Protein 1WV3 (pdb70)

InterPro domains:
  IPR002543 FtsK domain [PF01580] (637-820)
  IPR002543 FtsK domain [PF01580] (990-1182)
  IPR002543 FtsK domain [PS50901] (652-846)
  IPR002543 FtsK domain [PS50901] (997-1183)
  IPR008984 SMAD/FHA domain superfamily [SSF49879] (1-78)
  IPR008984 SMAD/FHA domain superfamily [SSF49879] (79-186)
  IPR022206 Firmicutes EssC, N-terminal [PF12538] (3-108)
  IPR023839 Firmicutes EssC, C-terminal [TIGR03928] (196-1476)
  IPR027417 P-loop containing nucleoside triphosphate hydrolase [G3DSA:3.40.50.300] (611-955)
  IPR027417 P-loop containing nucleoside triphosphate hydrolase [G3DSA:3.40.50.300] (956-1252)
  IPR027417 P-loop containing nucleoside triphosphate hydrolase [SSF52540] (631-880)
  IPR027417 P-loop containing nucleoside triphosphate hydrolase [SSF52540] (952-1189)
  IPR050206 FtsK/SpoIIIE/SftA cell division and DNA translocation [PTHR22683] (65-969)

Nearest PDB structures (foldseek):
  1wv3-assembly1_A  TM=1.006E+00  e=4.787E-34  Staphylococcus aureus subsp. aureus Mu50
  4ejq-assembly2_D  TM=3.604E-01  e=2.967E-02  Homo sapiens
  2brf-assembly1_A  TM=4.379E-01  e=2.321E-01  Homo sapiens
  2jql-assembly1_A  TM=2.821E-01  e=7.668E-02  unclassified

Foldseek 3Di:
DDKWKDDPNFIDDDDDFPDKFKEECDPPGPHHDNQFQDIWIWDADPVGAIDTVPHGQPAKDWDDGRPGIMIIGDFDCVQKWWFFDDPPDFKWEDPDPPGLHFVQGHMKMWGDLVCCVPVQWIKIADDPVWWKAKQRHTDDDRIGIHGQQIWMDTSQKIWGHHSGGIMIGHPTDDDHPTDID

Sequence (181 aa):
HKLIIKYNKQLKLNLRDGKTYTISEDERADITLKSLGEVIHLEQNNQGTWQANHTSINKVLVRKGDLDDITLQLYTEADYASFAYPSIQDTTIGPNAYDDVIQSLNAIIIKDFQSIQESQYVRIVHDKNTDVYINYELQEQLTNKAYIGDHIYVEGIWLEVQADGLNVLSQNTVASSLIRL

Solvent-accessible surface area: 9827 Å² total

Secondary structure (DSSP, 8-state):
-EEEEEETTEE--B--TT--EEEES-TTSSEE-TT----EEEEE-TTS-EEETTEE-SSEEEEE-SSSEEEEEEE-GGGEEEEEPPSS----BSSSTT----TT---BEEE-GGGHHHH-EEEEE--TT--EEETTEE--SSEEEEETT-EEEETTEEEEE-SSEEEEE-SS----SS-B-

Structure (mmCIF, N/CA/C/O backbone):
data_1WV3
#
_entry.id   1WV3
#
_cell.length_a   45.368
_cell.length_b   66.010
_cell.length_c   88.287
_cell.angle_alpha   90.00
_cell.angle_beta   90.00
_cell.angle_gamma   90.00
#
_symmetry.space_group_name_H-M   'P 21 21 21'
#
loop_
_entity.id
_entity.type
_entity.pdbx_description
1 polymer 'similar to DNA segregation ATPase and related proteins'
2 non-polymer 'CHLORIDE ION'
3 water water
#
loop_
_atom_site.group_PDB
_atom_site.id
_atom_site.type_symbol
_atom_site.label_atom_id
_atom_site.label_alt_id
_atom_site.label_comp_id
_atom_site.label_asym_id
_atom_site.label_entity_id
_atom_site.label_seq_id
_atom_site.pdbx_PDB_ins_code
_atom_site.Cartn_x
_atom_site.Cartn_y
_atom_site.Cartn_z
_atom_site.occupancy
_atom_site.B_iso_or_equiv
_atom_site.auth_seq_id
_atom_site.auth_comp_id
_atom_site.auth_asym_id
_atom_site.auth_atom_id
_atom_site.pdbx_PDB_model_num
ATOM 9 N N . HIS A 1 2 ? 15.816 63.023 42.307 1.00 17.87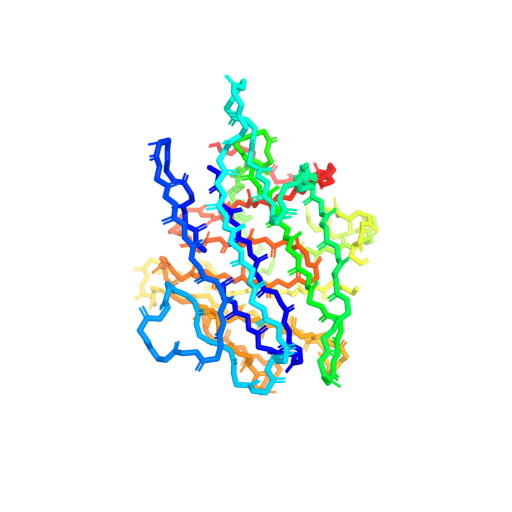 2 HIS A N 1
ATOM 10 C CA . HIS A 1 2 ? 14.607 62.316 42.715 1.00 15.43 2 HIS A CA 1
ATOM 11 C C . HIS A 1 2 ? 15.057 61.064 43.454 1.00 14.91 2 HIS A C 1
ATOM 12 O O . HIS A 1 2 ? 15.346 60.041 42.841 1.00 16.76 2 HIS A O 1
ATOM 19 N N . LYS A 1 3 ? 15.130 61.155 44.775 1.00 13.93 3 LYS A N 1
ATOM 20 C CA . LYS A 1 3 ? 15.570 60.017 45.571 1.00 13.17 3 LYS A CA 1
ATOM 21 C C . LYS A 1 3 ? 14.350 59.336 46.171 1.00 12.80 3 LYS A C 1
ATOM 22 O O . LYS A 1 3 ? 13.574 59.955 46.892 1.00 13.76 3 LYS A O 1
ATOM 28 N N . LEU A 1 4 ? 14.176 58.059 45.855 1.00 11.36 4 LEU A N 1
ATOM 29 C CA . LEU A 1 4 ? 13.037 57.306 46.371 1.00 11.01 4 LEU A CA 1
ATOM 30 C C . LEU A 1 4 ? 13.472 56.398 47.512 1.00 12.16 4 LEU A C 1
ATOM 31 O O . LEU A 1 4 ? 14.433 55.647 47.368 1.00 12.93 4 LEU A O 1
ATOM 36 N N . ILE A 1 5 ? 12.787 56.497 48.649 1.00 11.35 5 ILE A N 1
ATOM 37 C CA . ILE A 1 5 ? 13.073 55.628 49.794 1.00 11.74 5 ILE A CA 1
ATOM 38 C C . ILE A 1 5 ? 11.887 54.667 49.822 1.00 12.53 5 ILE A C 1
ATOM 39 O O . ILE A 1 5 ? 10.729 55.098 49.740 1.00 13.35 5 ILE A O 1
ATOM 44 N N . ILE A 1 6 ? 12.182 53.374 49.915 1.00 11.18 6 ILE A N 1
ATOM 45 C CA . ILE A 1 6 ? 11.170 52.322 49.911 1.00 12.57 6 ILE A CA 1
ATOM 46 C C . ILE A 1 6 ? 11.181 51.624 51.262 1.00 13.10 6 ILE A C 1
ATOM 47 O O . ILE A 1 6 ? 12.232 51.177 51.716 1.00 14.15 6 ILE A O 1
ATOM 52 N N . LYS A 1 7 ? 10.021 51.534 51.903 1.00 12.38 7 LYS A N 1
ATOM 53 C CA . LYS A 1 7 ? 9.955 50.897 53.211 1.00 14.32 7 LYS A CA 1
ATOM 54 C C . LYS A 1 7 ? 8.955 49.757 53.205 1.00 13.98 7 LYS A C 1
ATOM 55 O O . LYS A 1 7 ? 7.837 49.906 52.720 1.00 15.92 7 LYS A O 1
ATOM 61 N N . TYR A 1 8 ? 9.363 48.613 53.744 1.00 13.58 8 TYR A N 1
ATOM 62 C CA . TYR A 1 8 ? 8.460 47.464 53.797 1.00 14.26 8 TYR A CA 1
ATOM 63 C C . TYR A 1 8 ? 8.885 46.478 54.870 1.00 14.72 8 TYR A C 1
ATOM 64 O O . TYR A 1 8 ? 9.989 45.965 54.820 1.00 14.68 8 TYR A O 1
ATOM 73 N N . ASN A 1 9 ? 7.995 46.216 55.826 1.00 16.81 9 ASN A N 1
ATOM 74 C CA . ASN A 1 9 ? 8.272 45.260 56.897 1.00 17.50 9 ASN A CA 1
ATOM 75 C C . ASN A 1 9 ? 9.631 45.541 57.548 1.00 18.57 9 ASN A C 1
ATOM 76 O O . ASN A 1 9 ? 10.445 44.633 57.757 1.00 17.58 9 ASN A O 1
ATOM 81 N N . LYS A 1 10 ? 9.860 46.813 57.854 1.00 17.24 10 LYS A N 1
ATOM 82 C CA . LYS A 1 10 ? 11.096 47.287 58.475 1.00 19.97 10 LYS A CA 1
ATOM 83 C C . LYS A 1 10 ? 12.346 47.167 57.607 1.00 18.82 10 LYS A C 1
ATOM 84 O O . LYS A 1 10 ? 13.460 47.391 58.078 1.00 21.76 10 LYS A O 1
ATOM 90 N N . GLN A 1 11 ? 12.161 46.803 56.341 1.00 18.23 11 GLN A N 1
ATOM 91 C CA . GLN A 1 11 ? 13.273 46.740 55.396 1.00 17.24 11 GLN A CA 1
ATOM 92 C C . GLN A 1 11 ? 13.270 48.135 54.757 1.00 15.76 11 GLN A C 1
ATOM 93 O O . GLN A 1 11 ? 12.202 48.738 54.581 1.00 15.10 11 GLN A O 1
ATOM 99 N N . LEU A 1 12 ? 14.447 48.659 54.427 1.00 13.36 12 LEU A N 1
ATOM 100 C CA . LEU A 1 12 ? 14.525 49.992 53.817 1.00 14.35 12 LEU A CA 1
ATOM 101 C C . LEU A 1 12 ? 15.431 49.901 52.597 1.00 13.48 12 LEU A C 1
ATOM 102 O O . LEU A 1 12 ? 16.506 49.300 52.655 1.00 14.41 12 LEU A O 1
ATOM 107 N N . LYS A 1 13 ? 14.991 50.503 51.494 1.00 13.31 13 LYS A N 1
ATOM 108 C CA . LYS A 1 13 ? 15.742 50.473 50.246 1.00 13.60 13 LYS A CA 1
ATOM 109 C C . LYS A 1 13 ? 15.743 51.856 49.629 1.00 13.24 13 LYS A C 1
ATOM 110 O O . LYS A 1 13 ? 14.935 52.703 49.998 1.00 12.32 13 LYS A O 1
ATOM 124 N N . LEU A 1 15 ? 16.499 54.196 45.798 1.00 13.12 15 LEU A N 1
ATOM 125 C CA . LEU A 1 15 ? 16.791 54.324 44.383 1.00 14.01 15 LEU A CA 1
ATOM 126 C C . LEU A 1 15 ? 16.919 55.794 44.017 1.00 13.81 15 LEU A C 1
ATOM 127 O O . LEU A 1 15 ? 16.119 56.611 44.454 1.00 14.77 15 LEU A O 1
ATOM 132 N N . ASN A 1 16 ? 17.933 56.141 43.233 1.00 13.09 16 ASN A N 1
ATOM 133 C CA . ASN A 1 16 ? 18.035 57.504 42.739 1.00 13.91 16 ASN A CA 1
ATOM 134 C C . ASN A 1 16 ? 17.396 57.399 41.361 1.00 15.38 16 ASN A C 1
ATOM 135 O O . ASN A 1 16 ? 17.990 56.851 40.443 1.00 17.71 16 ASN A O 1
ATOM 140 N N . LEU A 1 17 ? 16.167 57.894 41.221 1.00 13.65 17 LEU A N 1
ATOM 141 C CA . LEU A 1 17 ? 15.471 57.790 39.943 1.00 13.15 17 LEU A CA 1
ATOM 142 C C . LEU A 1 17 ? 16.056 58.740 38.909 1.00 14.19 17 LEU A C 1
ATOM 143 O O . LEU A 1 17 ? 16.162 59.942 39.144 1.00 16.44 17 LEU A O 1
ATOM 148 N N . ARG A 1 18 ? 16.423 58.195 37.756 1.00 13.75 18 ARG A N 1
ATOM 149 C CA . ARG A 1 18 ? 17.010 59.009 36.706 1.00 14.13 18 ARG A CA 1
ATOM 150 C C . ARG A 1 18 ? 16.103 59.151 35.484 1.00 14.40 18 ARG A C 1
ATOM 151 O O . ARG A 1 18 ? 15.445 58.206 35.049 1.00 13.88 18 ARG A O 1
ATOM 159 N N . ASP A 1 19 ? 16.080 60.366 34.954 1.00 16.12 19 ASP A N 1
ATOM 160 C CA . ASP A 1 19 ? 15.268 60.731 33.803 1.00 18.87 19 ASP A CA 1
ATOM 161 C C . ASP A 1 19 ? 15.308 59.684 32.691 1.00 18.52 19 ASP A C 1
ATOM 162 O O . ASP A 1 19 ? 16.384 59.283 32.233 1.00 18.91 19 ASP A O 1
ATOM 167 N N . GLY A 1 20 ? 14.129 59.232 32.273 1.00 17.15 20 GLY A N 1
ATOM 168 C CA . GLY A 1 20 ? 14.035 58.267 31.193 1.00 18.23 20 GLY A CA 1
ATOM 169 C C . GLY A 1 20 ? 14.259 56.800 31.499 1.00 18.26 20 GLY A C 1
ATOM 170 O O . GLY A 1 20 ? 14.163 55.959 30.599 1.00 19.96 20 GLY A O 1
ATOM 171 N N . LYS A 1 21 ? 14.561 56.470 32.752 1.00 16.40 21 LYS A N 1
ATOM 172 C CA . LYS A 1 21 ? 14.785 55.075 33.111 1.00 16.52 21 LYS A CA 1
ATOM 173 C C . LYS A 1 21 ? 13.567 54.413 33.751 1.00 14.46 21 LYS A C 1
ATOM 174 O O . LYS A 1 21 ? 12.634 55.083 34.187 1.00 16.07 21 LYS A O 1
ATOM 180 N N . THR A 1 22 ? 13.565 53.086 33.778 1.00 14.70 22 THR A N 1
ATOM 181 C CA . THR A 1 22 ? 12.473 52.365 34.410 1.00 15.32 22 THR A CA 1
ATOM 182 C C . THR A 1 22 ? 13.079 51.398 35.418 1.00 14.64 22 THR A C 1
ATOM 183 O O . THR A 1 22 ? 14.216 50.929 35.260 1.00 15.43 22 THR A O 1
ATOM 187 N N . TYR A 1 23 ? 12.319 51.111 36.465 1.00 13.48 23 TYR A N 1
ATOM 188 C CA . TYR A 1 23 ? 12.803 50.253 37.543 1.00 13.20 23 TYR A CA 1
ATOM 189 C C . TYR A 1 23 ? 11.724 49.312 38.022 1.00 13.88 23 TYR A C 1
ATOM 190 O O . TYR A 1 23 ? 10.539 49.558 37.812 1.00 14.61 23 TYR A O 1
ATOM 199 N N . THR A 1 24 ? 12.140 48.242 38.691 1.00 13.64 24 THR A N 1
ATOM 200 C CA . THR A 1 24 ? 11.182 47.299 39.235 1.00 15.41 24 THR A CA 1
ATOM 201 C C . THR A 1 24 ? 11.487 46.982 40.691 1.00 14.72 24 THR A C 1
ATOM 202 O O . THR A 1 24 ? 12.646 46.829 41.081 1.00 14.38 24 THR A O 1
ATOM 206 N N . ILE A 1 25 ? 10.432 46.927 41.495 1.00 13.52 25 ILE A N 1
ATOM 207 C CA . ILE A 1 25 ? 10.538 46.551 42.901 1.00 14.16 25 ILE A CA 1
ATOM 208 C C . ILE A 1 25 ? 9.747 45.247 42.953 1.00 14.73 25 ILE A C 1
ATOM 209 O O . ILE A 1 25 ? 8.569 45.227 42.598 1.00 15.01 25 ILE A O 1
ATOM 214 N N . SER A 1 26 ? 10.381 44.158 43.373 1.00 13.39 26 SER A N 1
ATOM 215 C CA . SER A 1 26 ? 9.680 42.878 43.442 1.00 15.30 26 SER A CA 1
ATOM 216 C C . SER A 1 26 ? 10.465 41.892 44.298 1.00 16.35 26 SER A C 1
ATOM 217 O O . SER A 1 26 ? 11.454 42.261 44.928 1.00 15.61 26 SER A O 1
ATOM 220 N N . GLU A 1 27 ? 10.018 40.639 44.307 1.00 17.44 27 GLU A N 1
ATOM 221 C CA . GLU A 1 27 ? 10.692 39.592 45.066 1.00 19.95 27 GLU A CA 1
ATOM 222 C C . GLU A 1 27 ? 11.850 39.004 44.266 1.00 22.15 27 GLU A C 1
ATOM 223 O O . GLU A 1 27 ? 12.662 38.245 44.804 1.00 22.99 27 GLU A O 1
ATOM 229 N N . ASP A 1 28 ? 11.934 39.361 42.990 1.00 23.88 28 ASP A N 1
ATOM 230 C CA . ASP A 1 28 ? 12.998 38.850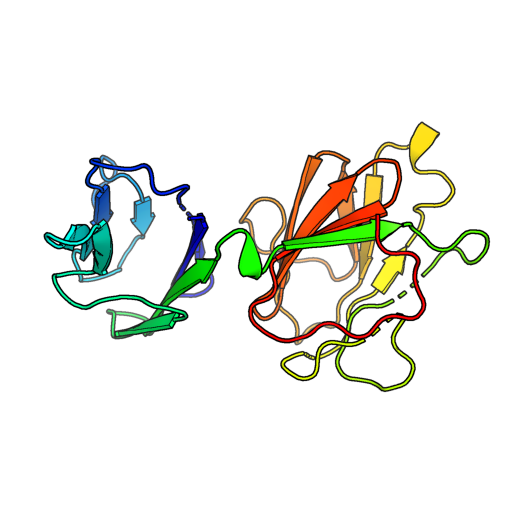 42.124 1.00 26.76 28 ASP A CA 1
ATOM 231 C C . ASP A 1 28 ? 14.375 39.398 42.511 1.00 27.15 28 ASP A C 1
ATOM 232 O O . ASP A 1 28 ? 14.541 40.597 42.724 1.00 25.52 28 ASP A O 1
ATOM 237 N N . GLU A 1 29 ? 15.368 38.518 42.600 1.00 27.60 29 GLU A N 1
ATOM 238 C CA . GLU A 1 29 ? 16.710 38.950 42.973 1.00 30.26 29 GLU A CA 1
ATOM 239 C C . GLU A 1 29 ? 17.344 39.836 41.911 1.00 29.64 29 GLU A C 1
ATOM 240 O O . GLU A 1 29 ? 18.318 40.539 42.183 1.00 30.71 29 GLU A O 1
ATOM 246 N N . ARG A 1 30 ? 16.790 39.802 40.705 1.00 29.07 30 ARG A N 1
ATOM 247 C CA . ARG A 1 30 ? 17.321 40.602 39.608 1.00 30.23 30 ARG A CA 1
ATOM 248 C C . ARG A 1 30 ? 16.662 41.974 39.503 1.00 28.61 30 ARG A C 1
ATOM 249 O O . ARG A 1 30 ? 17.102 42.821 38.720 1.00 27.79 30 ARG A O 1
ATOM 257 N N . ALA A 1 31 ? 15.609 42.194 40.285 1.00 24.71 31 ALA A N 1
ATOM 258 C CA . ALA A 1 31 ? 14.920 43.480 40.255 1.00 22.88 31 ALA A CA 1
ATOM 259 C C . ALA A 1 31 ? 15.859 44.569 40.748 1.00 20.93 31 ALA A C 1
ATOM 260 O O . ALA A 1 31 ? 16.860 44.287 41.402 1.00 18.80 31 ALA A O 1
ATOM 262 N N . ASP A 1 32 ? 15.531 45.816 40.439 1.00 18.28 32 ASP A N 1
ATOM 263 C CA . ASP A 1 32 ? 16.339 46.943 40.898 1.00 18.41 32 ASP A CA 1
ATOM 264 C C . ASP A 1 32 ? 16.323 46.977 42.423 1.00 17.45 32 ASP A C 1
ATOM 265 O O . ASP A 1 32 ? 17.317 47.321 43.075 1.00 17.86 32 ASP A O 1
ATOM 270 N N . ILE A 1 33 ? 15.174 46.636 42.992 1.00 15.61 33 ILE A N 1
ATOM 271 C CA . ILE A 1 33 ? 15.006 46.601 44.439 1.00 15.46 33 ILE A CA 1
ATOM 272 C C . ILE A 1 33 ? 14.302 45.282 44.738 1.00 16.71 33 ILE A C 1
ATOM 273 O O . ILE A 1 33 ? 13.218 45.013 44.215 1.00 16.53 33 ILE A O 1
ATOM 278 N N . THR A 1 34 ? 14.926 44.471 45.583 1.00 15.29 34 THR A N 1
ATOM 279 C CA . THR A 1 34 ? 14.387 43.164 45.946 1.00 16.37 34 THR A CA 1
ATOM 280 C C . THR A 1 34 ? 13.909 43.145 47.388 1.00 16.07 34 THR A C 1
ATOM 281 O O . THR A 1 34 ? 14.656 43.476 48.317 1.00 17.42 34 THR A O 1
ATOM 285 N N . LEU A 1 35 ? 12.650 42.769 47.567 1.00 16.14 35 LEU A N 1
ATOM 286 C CA . LEU A 1 35 ? 12.052 42.671 48.892 1.00 18.39 35 LEU A CA 1
ATOM 287 C C . LEU A 1 35 ? 11.392 41.297 49.012 1.00 19.29 35 LEU A C 1
ATOM 288 O O . LEU A 1 35 ? 10.509 40.938 48.228 1.00 20.14 35 LEU A O 1
ATOM 293 N N . LYS A 1 36 ? 11.842 40.518 49.986 1.00 22.26 36 LYS A N 1
ATOM 294 C CA . LYS A 1 36 ? 11.299 39.190 50.191 1.00 22.47 36 LYS A CA 1
ATOM 295 C C . LYS A 1 36 ? 9.867 39.273 50.711 1.00 20.30 36 LYS A C 1
ATOM 296 O O . LYS A 1 36 ? 9.519 40.176 51.470 1.00 20.01 36 LYS A O 1
ATOM 302 N N . SER A 1 37 ? 9.042 38.332 50.271 1.00 20.68 37 SER A N 1
ATOM 303 C CA . SER A 1 37 ? 7.649 38.254 50.690 1.00 20.98 37 SER A CA 1
ATOM 304 C C . SER A 1 37 ? 6.879 39.556 50.480 1.00 20.05 37 SER A C 1
ATOM 305 O O . SER A 1 37 ? 6.055 39.926 51.313 1.00 20.45 37 SER A O 1
ATOM 308 N N . LEU A 1 38 ? 7.152 40.247 49.376 1.00 19.51 38 LEU A N 1
ATOM 309 C CA . LEU A 1 38 ? 6.458 41.496 49.077 1.00 17.61 38 LEU A CA 1
ATOM 310 C C . LEU A 1 38 ? 5.036 41.192 48.604 1.00 16.94 38 LEU A C 1
ATOM 311 O O . LEU A 1 38 ? 4.079 41.839 49.030 1.00 17.77 38 LEU A O 1
ATOM 316 N N . GLY A 1 39 ? 4.919 40.212 47.711 1.00 16.04 39 GLY A N 1
ATOM 317 C CA . GLY A 1 39 ? 3.622 39.818 47.174 1.00 17.91 39 GLY A CA 1
ATOM 318 C C . GLY A 1 39 ? 3.051 40.768 46.137 1.00 17.39 39 GLY A C 1
ATOM 319 O O . GLY A 1 39 ? 1.870 40.684 45.776 1.00 16.73 39 GLY A O 1
ATOM 320 N N . GLU A 1 40 ? 3.892 41.678 45.656 1.00 16.28 40 GLU A N 1
ATOM 321 C CA . GLU A 1 40 ? 3.489 42.660 44.662 1.00 15.55 40 GLU A CA 1
ATOM 322 C C . GLU A 1 40 ? 4.667 42.932 43.743 1.00 15.98 40 GLU A C 1
ATOM 323 O O . GLU A 1 40 ? 5.810 42.600 44.062 1.00 15.30 40 GLU A O 1
ATOM 329 N N . VAL A 1 41 ? 4.377 43.525 42.590 1.00 15.48 41 VAL A N 1
ATOM 330 C CA . VAL A 1 41 ? 5.434 43.935 41.674 1.00 15.62 41 VAL A CA 1
ATOM 331 C C . VAL A 1 41 ? 5.128 45.398 41.426 1.00 15.17 41 VAL A C 1
ATOM 332 O O . VAL A 1 41 ? 3.986 45.760 41.130 1.00 14.76 41 VAL A O 1
ATOM 336 N N . ILE A 1 42 ? 6.127 46.253 41.590 1.00 14.44 42 ILE A N 1
ATOM 337 C CA . ILE A 1 42 ? 5.909 47.674 41.367 1.00 14.17 42 ILE A CA 1
ATOM 338 C C . ILE A 1 42 ? 6.867 48.185 40.307 1.00 15.71 42 ILE A C 1
ATOM 339 O O . ILE A 1 42 ? 8.085 48.067 40.448 1.00 13.98 42 ILE A O 1
ATOM 344 N N . HIS A 1 43 ? 6.301 48.710 39.225 1.00 14.05 43 HIS A N 1
ATOM 345 C CA . HIS A 1 43 ? 7.098 49.257 38.141 1.00 14.49 43 HIS A CA 1
ATOM 346 C C . HIS A 1 43 ? 7.174 50.766 38.327 1.00 14.28 43 HIS A C 1
ATOM 347 O O . HIS A 1 43 ? 6.157 51.432 38.528 1.00 13.59 43 HIS A O 1
ATOM 354 N N . LEU A 1 44 ? 8.385 51.296 38.257 1.00 12.93 44 LEU A N 1
ATOM 355 C CA . LEU A 1 44 ? 8.584 52.724 38.407 1.00 13.78 44 LEU A CA 1
ATOM 356 C C . LEU A 1 44 ? 8.959 53.327 37.070 1.00 13.81 44 LEU A C 1
ATOM 357 O O . LEU A 1 44 ? 9.926 52.905 36.431 1.00 15.75 44 LEU A O 1
ATOM 362 N N . GLU A 1 45 ? 8.189 54.315 36.632 1.00 13.63 45 GLU A N 1
ATOM 363 C CA . GLU A 1 45 ? 8.502 54.981 35.379 1.00 15.89 45 GLU A CA 1
ATOM 364 C C . GLU A 1 45 ? 7.760 56.304 35.307 1.00 14.84 45 GLU A C 1
ATOM 365 O O . GLU A 1 45 ? 6.819 56.536 36.063 1.00 14.78 45 GLU A O 1
ATOM 371 N N . GLN A 1 46 ? 8.203 57.178 34.415 1.00 13.81 46 GLN A N 1
ATOM 372 C CA . GLN A 1 46 ? 7.593 58.494 34.288 1.00 14.05 46 GLN A CA 1
ATOM 373 C C . GLN A 1 46 ? 6.437 58.526 33.308 1.00 14.10 46 GLN A C 1
ATOM 374 O O . GLN A 1 46 ? 6.434 57.778 32.328 1.00 12.92 46 GLN A O 1
ATOM 380 N N . ASN A 1 47 ? 5.449 59.377 33.583 1.00 13.42 47 ASN A N 1
ATOM 381 C CA . ASN A 1 47 ? 4.342 59.536 32.651 1.00 14.32 47 ASN A CA 1
ATOM 382 C C . ASN A 1 47 ? 4.862 60.473 31.561 1.00 15.69 47 ASN A C 1
ATOM 383 O O . ASN A 1 47 ? 6.042 60.828 31.568 1.00 14.09 47 ASN A O 1
ATOM 388 N N . ASN A 1 48 ? 4.006 60.884 30.631 1.00 14.65 48 ASN A N 1
ATOM 389 C CA . ASN A 1 48 ? 4.485 61.729 29.540 1.00 16.41 48 ASN A CA 1
ATOM 390 C C . ASN A 1 48 ? 4.986 63.121 29.900 1.00 17.64 48 ASN A C 1
ATOM 391 O O . ASN A 1 48 ? 5.599 63.792 29.072 1.00 18.31 48 ASN A O 1
ATOM 396 N N . GLN A 1 49 ? 4.733 63.568 31.122 1.00 17.50 49 GLN A N 1
ATOM 397 C CA . GLN A 1 49 ? 5.222 64.873 31.533 1.00 20.88 49 GLN A CA 1
ATOM 398 C C . GLN A 1 49 ? 6.423 64.729 32.462 1.00 19.54 49 GLN A C 1
ATOM 399 O O . GLN A 1 49 ? 6.868 65.697 33.083 1.00 20.91 49 GLN A O 1
ATOM 405 N N . GLY A 1 50 ? 6.950 63.511 32.546 1.00 16.13 50 GLY A N 1
ATOM 406 C CA . GLY A 1 50 ? 8.118 63.252 33.375 1.00 15.46 50 GLY A CA 1
ATOM 407 C C . GLY A 1 50 ? 7.892 63.003 34.856 1.00 13.91 50 GLY A C 1
ATOM 408 O O . GLY A 1 50 ? 8.850 62.928 35.630 1.00 15.21 50 GLY A O 1
ATOM 409 N N . THR A 1 51 ? 6.634 62.873 35.263 1.00 13.53 51 THR A N 1
ATOM 410 C CA . THR A 1 51 ? 6.311 62.635 36.669 1.00 14.10 51 THR A CA 1
ATOM 411 C C . THR A 1 51 ? 6.490 61.164 37.028 1.00 14.45 51 THR A C 1
ATOM 412 O O . THR A 1 51 ? 5.970 60.289 36.344 1.00 14.06 51 THR A O 1
ATOM 416 N N . TRP A 1 52 ? 7.220 60.893 38.107 1.00 12.29 52 TRP A N 1
ATOM 417 C CA . TRP A 1 52 ? 7.444 59.513 38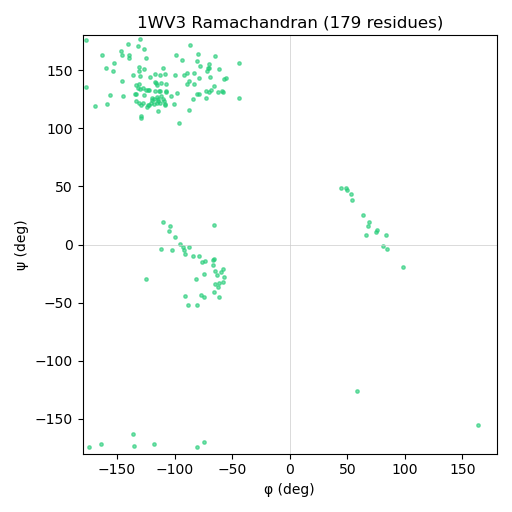.519 1.00 12.57 52 TRP A CA 1
ATOM 418 C C . TRP A 1 52 ? 6.198 58.839 39.058 1.00 11.93 52 TRP A C 1
ATOM 419 O O . TRP A 1 52 ? 5.486 59.394 39.900 1.00 13.45 52 TRP A O 1
ATOM 430 N N . GLN A 1 53 ? 5.938 57.638 38.556 1.00 12.47 53 GLN A N 1
ATOM 431 C CA . GLN A 1 53 ? 4.768 56.879 38.967 1.00 12.27 53 GLN A CA 1
ATOM 432 C C . GLN A 1 53 ? 5.116 55.446 39.346 1.00 12.43 53 GLN A C 1
ATOM 433 O O . GLN A 1 53 ? 6.088 54.870 38.845 1.00 13.12 53 GLN A O 1
ATOM 439 N N . ALA A 1 54 ? 4.301 54.884 40.229 1.00 12.87 54 ALA A N 1
ATOM 440 C CA . ALA A 1 54 ? 4.448 53.505 40.664 1.00 12.28 54 ALA A CA 1
ATOM 441 C C . ALA A 1 54 ? 3.183 52.841 40.135 1.00 13.51 54 ALA A C 1
ATOM 442 O O . ALA A 1 54 ? 2.069 53.185 40.547 1.00 12.20 54 ALA A O 1
ATOM 444 N N . ASN A 1 55 ? 3.358 51.907 39.208 1.00 12.39 55 ASN A N 1
ATOM 445 C CA . ASN A 1 55 ? 2.218 51.221 38.594 1.00 13.88 55 ASN A CA 1
ATOM 446 C C . ASN A 1 55 ? 1.167 52.227 38.119 1.00 15.85 55 ASN A C 1
ATOM 447 O O . ASN A 1 55 ? -0.030 52.090 38.391 1.00 16.20 55 ASN A O 1
ATOM 452 N N . HIS A 1 56 ? 1.654 53.238 37.407 1.00 15.37 56 HIS A N 1
ATOM 453 C CA . HIS A 1 56 ? 0.842 54.299 36.811 1.00 17.42 56 HIS A CA 1
ATOM 454 C C . HIS A 1 56 ? 0.152 55.274 37.754 1.00 17.69 56 HIS A C 1
ATOM 455 O O . HIS A 1 56 ? -0.756 56.011 37.346 1.00 17.71 56 HIS A O 1
ATOM 462 N N . THR A 1 57 ? 0.580 55.296 39.010 1.00 14.44 57 THR A N 1
ATOM 463 C CA . THR A 1 57 ? 0.020 56.236 39.972 1.00 16.84 57 THR A CA 1
ATOM 464 C C . THR A 1 57 ? 1.136 57.192 40.361 1.00 16.69 57 THR A C 1
ATOM 465 O O . THR A 1 57 ? 2.187 56.749 40.816 1.00 13.86 57 THR A O 1
ATOM 469 N N . SER A 1 58 ? 0.921 58.491 40.171 1.00 13.67 58 SER A N 1
ATOM 470 C CA . SER A 1 58 ? 1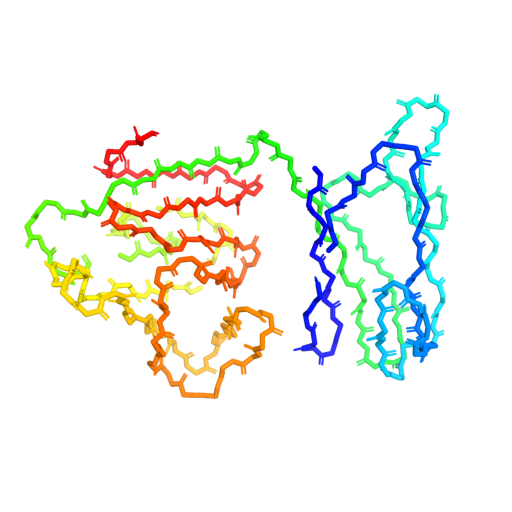.946 59.460 40.538 1.00 15.08 58 SER A CA 1
ATOM 471 C C . SER A 1 58 ? 2.284 59.356 42.027 1.00 14.45 58 SER A C 1
ATOM 472 O O . SER A 1 58 ? 1.406 59.320 42.885 1.00 14.44 58 SER A O 1
ATOM 475 N N . ILE A 1 59 ? 3.575 59.315 42.330 1.00 12.77 59 ILE A N 1
ATOM 476 C CA . ILE A 1 59 ? 4.020 59.187 43.703 1.00 14.71 59 ILE A CA 1
ATOM 477 C C . ILE A 1 59 ? 3.912 60.484 44.480 1.00 17.70 59 ILE A C 1
ATOM 478 O O . ILE A 1 59 ? 3.473 60.486 45.638 1.00 19.71 59 ILE A O 1
ATOM 483 N N . ASN A 1 60 ? 4.318 61.581 43.855 1.00 16.83 60 ASN A N 1
ATOM 484 C CA . ASN A 1 60 ? 4.290 62.865 44.539 1.00 20.81 60 ASN A CA 1
ATOM 485 C C . ASN A 1 60 ? 5.160 62.746 45.790 1.00 19.87 60 ASN A C 1
ATOM 486 O O . ASN A 1 60 ? 6.321 62.348 45.687 1.00 22.03 60 ASN A O 1
ATOM 491 N N . LYS A 1 61 ? 4.628 63.072 46.963 1.00 17.46 61 LYS A N 1
ATOM 492 C CA . LYS A 1 61 ? 5.446 62.979 48.171 1.00 18.76 61 LYS A CA 1
ATOM 493 C C . LYS A 1 61 ? 5.552 61.573 48.738 1.00 16.85 61 LYS A C 1
ATOM 494 O O . LYS A 1 61 ? 6.647 61.078 48.996 1.00 15.55 61 LYS A O 1
ATOM 500 N N . VAL A 1 62 ? 4.411 60.930 48.938 1.00 17.69 62 VAL A N 1
ATOM 501 C CA . VAL A 1 62 ? 4.393 59.591 49.498 1.00 17.71 62 VAL A CA 1
ATOM 502 C C . VAL A 1 62 ? 3.253 58.802 48.890 1.00 17.97 62 VAL A C 1
ATOM 503 O O . VAL A 1 62 ? 2.161 59.337 48.669 1.00 17.07 62 VAL A O 1
ATOM 507 N N . LEU A 1 63 ? 3.513 57.532 48.617 1.00 17.48 63 LEU A N 1
ATOM 508 C CA . LEU A 1 63 ? 2.495 56.635 48.070 1.00 17.37 63 LEU A CA 1
ATOM 509 C C . LEU A 1 63 ? 2.571 55.338 48.866 1.00 19.24 63 LEU A C 1
ATOM 510 O O . LEU A 1 63 ? 3.663 54.845 49.149 1.00 15.69 63 LEU A O 1
ATOM 515 N N . VAL A 1 64 ? 1.412 54.790 49.226 1.00 19.99 64 VAL A N 1
ATOM 516 C CA . VAL A 1 64 ? 1.370 53.546 49.993 1.00 22.24 64 VAL A CA 1
ATOM 517 C C . VAL A 1 64 ? 0.533 52.461 49.309 1.00 24.28 64 VAL A C 1
ATOM 518 O O . VAL A 1 64 ? -0.572 52.729 48.831 1.00 26.34 64 VAL A O 1
ATOM 522 N N . ARG A 1 65 ? 1.068 51.245 49.236 1.00 22.63 65 ARG A N 1
ATOM 523 C CA . ARG A 1 65 ? 0.329 50.125 48.648 1.00 25.47 65 ARG A CA 1
ATOM 524 C C . ARG A 1 65 ? 0.465 48.938 49.581 1.00 25.52 65 ARG A C 1
ATOM 525 O O . ARG A 1 65 ? 1.570 48.585 49.975 1.00 27.01 65 ARG A O 1
ATOM 533 N N . LYS A 1 66 ? -0.651 48.311 49.931 1.00 24.03 66 LYS A N 1
ATOM 534 C CA . LYS A 1 66 ? -0.585 47.170 50.834 1.00 21.24 66 LYS A CA 1
ATOM 535 C C . LYS A 1 66 ? 0.153 45.970 50.223 1.00 21.26 66 LYS A C 1
ATOM 536 O O . LYS A 1 66 ? -0.056 45.623 49.058 1.00 20.14 66 LYS A O 1
ATOM 542 N N . GLY A 1 67 ? 1.014 45.343 51.023 1.00 18.79 67 GLY A N 1
ATOM 543 C CA . GLY A 1 67 ? 1.750 44.171 50.577 1.00 20.08 67 GLY A CA 1
ATOM 544 C C . GLY A 1 67 ? 1.371 42.976 51.444 1.00 19.76 67 GLY A C 1
ATOM 545 O O . GLY A 1 67 ? 0.454 43.067 52.252 1.00 20.88 67 GLY A O 1
ATOM 546 N N . ASP A 1 68 ? 2.073 41.861 51.293 1.00 21.69 68 ASP A N 1
ATOM 547 C CA . ASP A 1 68 ? 1.767 40.658 52.071 1.00 22.97 68 ASP A CA 1
ATOM 548 C C . ASP A 1 68 ? 1.893 40.800 53.587 1.00 23.40 68 ASP A C 1
ATOM 549 O O . ASP A 1 68 ? 1.015 40.359 54.342 1.00 23.06 68 ASP A O 1
ATOM 554 N N . LEU A 1 69 ? 2.983 41.415 54.035 1.00 21.16 69 LEU A N 1
ATOM 555 C CA . LEU A 1 69 ? 3.259 41.511 55.466 1.00 21.42 69 LEU A CA 1
ATOM 556 C C . LEU A 1 69 ? 3.189 42.890 56.089 1.00 20.88 69 LEU A C 1
ATOM 557 O O . LEU A 1 69 ? 3.333 43.026 57.310 1.00 20.43 69 LEU A O 1
ATOM 562 N N . ASP A 1 70 ? 2.963 43.908 55.267 1.00 18.88 70 ASP A N 1
ATOM 563 C CA . ASP A 1 70 ? 2.951 45.277 55.755 1.00 18.34 70 ASP A CA 1
ATOM 564 C C . ASP A 1 70 ? 2.586 46.161 54.575 1.00 17.33 70 ASP A C 1
ATOM 565 O O . ASP A 1 70 ? 2.432 45.678 53.462 1.00 17.57 70 ASP A O 1
ATOM 570 N N . ASP A 1 71 ? 2.448 47.454 54.836 1.00 17.16 71 ASP A N 1
ATOM 571 C CA . ASP A 1 71 ? 2.200 48.424 53.780 1.00 17.41 71 ASP A CA 1
ATOM 572 C C . ASP A 1 71 ? 3.574 48.619 53.140 1.00 16.72 71 ASP A C 1
ATOM 573 O O . ASP A 1 71 ? 4.605 48.411 53.796 1.00 15.24 71 ASP A O 1
ATOM 578 N N . ILE A 1 72 ? 3.589 48.992 51.865 1.00 15.98 72 ILE A N 1
ATOM 579 C CA . ILE A 1 72 ? 4.836 49.281 51.161 1.00 15.38 72 ILE A CA 1
ATOM 580 C C . ILE A 1 72 ? 4.747 50.793 51.022 1.00 15.11 72 ILE A C 1
ATOM 581 O O . ILE A 1 72 ? 3.804 51.294 50.426 1.00 16.20 72 ILE A O 1
ATOM 586 N N . THR A 1 73 ? 5.714 51.520 51.576 1.00 14.01 73 THR A N 1
ATOM 587 C CA . THR A 1 73 ? 5.681 52.974 51.520 1.00 14.13 73 THR A CA 1
ATOM 588 C C . THR A 1 73 ? 6.791 53.503 50.627 1.00 14.32 73 THR A C 1
ATOM 589 O O . THR A 1 73 ? 7.948 53.121 50.781 1.00 13.82 73 THR A O 1
ATOM 593 N N . LEU A 1 74 ? 6.419 54.356 49.677 1.00 12.74 74 LEU A N 1
ATOM 594 C CA . LEU A 1 74 ? 7.373 54.979 48.761 1.00 14.34 74 LEU A CA 1
ATOM 595 C C . LEU A 1 74 ? 7.385 56.464 49.090 1.00 14.56 74 LEU A C 1
ATOM 596 O O . LEU A 1 74 ? 6.347 57.117 49.038 1.00 15.87 74 LEU A O 1
ATOM 601 N N . GLN A 1 75 ? 8.554 56.995 49.445 1.00 13.65 75 GLN A N 1
ATOM 602 C CA . GLN A 1 75 ? 8.670 58.413 49.779 1.00 13.92 75 GLN A CA 1
ATOM 603 C C . GLN A 1 75 ? 9.673 59.006 48.793 1.00 14.03 75 GLN A C 1
ATOM 604 O O . GLN A 1 75 ? 10.813 58.549 48.697 1.00 13.18 75 GLN A O 1
ATOM 610 N N . LEU A 1 76 ? 9.234 60.015 48.049 1.00 12.31 76 LEU A N 1
ATOM 611 C CA . LEU A 1 76 ? 10.071 60.627 47.023 1.00 12.45 76 LEU A CA 1
ATOM 612 C C . LEU A 1 76 ? 10.552 62.030 47.397 1.00 13.03 76 LEU A C 1
ATOM 613 O O . LEU A 1 76 ? 9.752 62.933 47.636 1.00 14.94 76 LEU A O 1
ATOM 618 N N . TYR A 1 77 ? 11.869 62.203 47.438 1.00 13.99 77 TYR A N 1
ATOM 619 C CA . TYR A 1 77 ? 12.471 63.485 47.802 1.00 15.04 77 TYR A CA 1
ATOM 620 C C . TYR A 1 77 ? 13.089 64.158 46.589 1.00 15.05 77 TYR A C 1
ATOM 621 O O . TYR A 1 77 ? 13.597 63.480 45.709 1.00 14.47 77 TYR A O 1
ATOM 630 N N . THR A 1 78 ? 13.053 65.488 46.548 1.00 16.14 78 THR A N 1
ATOM 631 C CA . THR A 1 78 ? 13.674 66.229 45.454 1.00 17.30 78 THR A CA 1
ATOM 632 C C . THR A 1 78 ? 14.543 67.309 46.088 1.00 18.30 78 THR A C 1
ATOM 633 O O . THR A 1 78 ? 14.544 67.459 47.311 1.00 16.16 78 THR A O 1
ATOM 637 N N . GLU A 1 79 ? 15.258 68.070 45.261 1.00 18.45 79 GLU A N 1
ATOM 638 C CA . GLU A 1 79 ? 16.126 69.122 45.780 1.00 21.53 79 GLU A CA 1
ATOM 639 C C . GLU A 1 79 ? 15.357 70.130 46.622 1.00 19.89 79 GLU A C 1
ATOM 640 O O . GLU A 1 79 ? 15.940 70.831 47.447 1.00 20.70 79 GLU A O 1
ATOM 646 N N . ALA A 1 80 ? 14.045 70.198 46.430 1.00 19.73 80 ALA A N 1
ATOM 647 C CA . ALA A 1 80 ? 13.223 71.120 47.202 1.00 19.52 80 ALA A CA 1
ATOM 648 C C . ALA A 1 80 ? 13.219 70.741 48.686 1.00 20.40 80 ALA A C 1
ATOM 649 O O . ALA A 1 80 ? 12.963 71.580 49.553 1.00 20.45 80 ALA A O 1
ATOM 651 N N . ASP A 1 81 ? 13.517 69.475 48.973 1.00 17.86 81 ASP A N 1
ATOM 652 C CA . ASP A 1 81 ? 13.525 68.970 50.345 1.00 17.22 81 ASP A CA 1
ATOM 653 C C . ASP A 1 81 ? 14.906 68.988 50.985 1.00 15.76 81 ASP A C 1
ATOM 654 O O . ASP A 1 81 ? 15.056 68.588 52.141 1.00 15.25 81 ASP A O 1
ATOM 659 N N . TYR A 1 82 ? 15.899 69.463 50.238 1.00 14.88 82 TYR A N 1
ATOM 660 C CA . TYR A 1 82 ? 17.295 69.459 50.677 1.00 14.57 82 TYR A CA 1
ATOM 661 C C . TYR A 1 82 ? 17.766 70.680 51.453 1.00 17.86 82 TYR A C 1
ATOM 662 O O . TYR A 1 82 ? 17.454 71.813 51.089 1.00 18.22 82 TYR A O 1
ATOM 671 N N . ALA A 1 83 ? 18.538 70.439 52.509 1.00 16.89 83 ALA A N 1
ATOM 672 C CA . ALA A 1 83 ? 19.097 71.521 53.319 1.00 18.02 83 ALA A CA 1
ATOM 673 C C . ALA A 1 83 ? 20.393 71.032 53.956 1.00 18.75 83 ALA A C 1
ATOM 674 O O . ALA A 1 83 ? 20.608 69.827 54.111 1.00 17.43 83 ALA A O 1
ATOM 676 N N . SER A 1 84 ? 21.265 71.966 54.309 1.00 18.86 84 SER A N 1
ATOM 677 C CA . SER A 1 84 ? 22.536 71.614 54.938 1.00 18.29 84 SER A CA 1
ATOM 678 C C . SER A 1 84 ? 22.705 72.472 56.188 1.00 18.34 84 SER A C 1
ATOM 679 O O . SER A 1 84 ? 22.472 73.679 56.143 1.00 19.09 84 SER A O 1
ATOM 682 N N . PHE A 1 85 ? 23.107 71.845 57.293 1.00 16.68 85 PHE A N 1
ATOM 683 C CA . PHE A 1 85 ? 23.282 72.554 58.557 1.00 16.86 85 PHE A CA 1
ATOM 684 C C . PHE A 1 85 ? 24.648 72.315 59.178 1.00 18.14 85 PHE A C 1
ATOM 685 O O . PHE A 1 85 ? 25.121 71.186 59.252 1.00 18.67 85 PHE A O 1
ATOM 693 N N . ALA A 1 86 ? 25.278 73.382 59.651 1.00 17.03 86 ALA A N 1
ATOM 694 C CA . ALA A 1 86 ? 26.586 73.243 60.277 1.00 16.59 86 ALA A CA 1
ATOM 695 C C . ALA A 1 86 ? 26.460 72.737 61.716 1.00 15.74 86 ALA A C 1
ATOM 696 O O . ALA A 1 86 ? 25.525 73.101 62.435 1.00 17.12 86 ALA A O 1
ATOM 698 N N . TYR A 1 87 ? 27.401 71.895 62.132 1.00 15.07 87 TYR A N 1
ATOM 699 C CA . TYR A 1 87 ? 27.413 71.397 63.502 1.00 16.09 87 TYR A CA 1
ATOM 700 C C . TYR A 1 87 ? 27.565 72.599 64.435 1.00 17.50 87 TYR A C 1
ATOM 701 O O . TYR A 1 87 ? 28.156 73.612 64.062 1.00 18.92 87 TYR A O 1
ATOM 710 N N . PRO A 1 88 ? 27.031 72.496 65.660 1.00 18.53 88 PRO A N 1
ATOM 711 C CA . PRO A 1 88 ? 27.132 73.572 66.650 1.00 19.39 88 PRO A CA 1
ATOM 712 C C . PRO A 1 88 ? 28.622 73.884 66.821 1.00 22.40 88 PRO A C 1
ATOM 713 O O . PRO A 1 88 ? 29.461 72.979 66.790 1.00 21.63 88 PRO A O 1
ATOM 717 N N . SER A 1 89 ? 28.948 75.158 67.006 1.00 24.13 89 SER A N 1
ATOM 718 C CA . SER A 1 89 ? 30.330 75.580 67.152 1.00 27.20 89 SER A CA 1
ATOM 719 C C . SER A 1 89 ? 31.032 75.060 68.405 1.00 28.05 89 SER A C 1
ATOM 720 O O . SER A 1 89 ? 32.200 74.665 68.341 1.00 29.87 89 SER A O 1
ATOM 723 N N . ILE A 1 90 ? 30.340 75.050 69.540 1.00 28.03 90 ILE A N 1
ATOM 724 C CA . ILE A 1 90 ? 30.973 74.584 70.766 1.00 30.92 90 ILE A CA 1
ATOM 725 C C . ILE A 1 90 ? 30.295 73.447 71.547 1.00 31.36 90 ILE A C 1
ATOM 726 O O . ILE A 1 90 ? 30.983 72.670 72.199 1.00 33.95 90 ILE A O 1
ATOM 731 N N . GLN A 1 91 ? 28.972 73.321 71.498 1.00 31.41 91 GLN A N 1
ATOM 732 C CA . GLN A 1 91 ? 28.345 72.215 72.231 1.00 31.50 91 GLN A CA 1
ATOM 733 C C . GLN A 1 91 ? 28.711 70.915 71.504 1.00 29.87 91 GLN A C 1
ATOM 734 O O . GLN A 1 91 ? 28.960 70.934 70.302 1.00 28.44 91 GLN A O 1
ATOM 740 N N . ASP A 1 92 ? 28.776 69.794 72.218 1.00 27.87 92 ASP A N 1
ATOM 741 C CA . ASP A 1 92 ? 29.132 68.544 71.546 1.00 26.62 92 ASP A CA 1
ATOM 742 C C . ASP A 1 92 ? 27.938 67.630 71.309 1.00 22.65 92 ASP A C 1
ATOM 743 O O . ASP A 1 92 ? 28.114 66.446 71.071 1.00 20.49 92 ASP A O 1
ATOM 748 N N . THR A 1 93 ? 26.725 68.171 71.412 1.00 20.88 93 THR A N 1
ATOM 749 C CA . THR A 1 93 ? 25.528 67.381 71.107 1.00 20.09 93 THR A CA 1
ATOM 750 C C . THR A 1 93 ? 24.618 68.250 70.264 1.00 19.44 93 THR A C 1
ATOM 751 O O . THR A 1 93 ? 24.672 69.483 70.321 1.00 18.76 93 THR A O 1
ATOM 763 N N . THR A 1 95 ? 20.411 67.962 68.618 1.00 16.27 95 THR A N 1
ATOM 764 C CA . THR A 1 95 ? 19.228 67.105 68.545 1.00 14.44 95 THR A CA 1
ATOM 765 C C . THR A 1 95 ? 18.329 67.487 67.377 1.00 13.95 95 THR A C 1
ATOM 766 O O . THR A 1 95 ? 18.316 68.640 66.932 1.00 13.67 95 THR A O 1
ATOM 770 N N . ILE A 1 96 ? 17.609 66.491 66.871 1.00 14.37 96 ILE A N 1
ATOM 771 C CA . ILE A 1 96 ? 16.663 66.662 65.778 1.00 15.52 96 ILE A CA 1
ATOM 772 C C . ILE A 1 96 ? 15.371 66.046 66.304 1.00 14.35 96 ILE A C 1
ATOM 773 O O . ILE A 1 96 ? 15.330 64.867 66.674 1.00 15.13 96 ILE A O 1
ATOM 778 N N . GLY A 1 97 ? 14.312 66.838 66.352 1.00 15.48 97 GLY A N 1
ATOM 779 C CA . GLY A 1 97 ? 13.068 66.312 66.884 1.00 14.98 97 GLY A CA 1
ATOM 780 C C . GLY A 1 97 ? 11.933 67.298 66.750 1.00 16.70 97 GLY A C 1
ATOM 781 O O . GLY A 1 97 ? 12.103 68.366 66.168 1.00 15.20 97 GLY A O 1
ATOM 782 N N . PRO A 1 98 ? 10.763 66.978 67.317 1.00 18.28 98 PRO A N 1
ATOM 783 C CA . PRO A 1 98 ? 9.585 67.846 67.240 1.00 18.97 98 PRO A CA 1
ATOM 784 C C . PRO A 1 98 ? 9.468 68.901 68.335 1.00 19.96 98 PRO A C 1
ATOM 785 O O . PRO A 1 98 ? 8.541 69.714 68.316 1.00 19.50 98 PRO A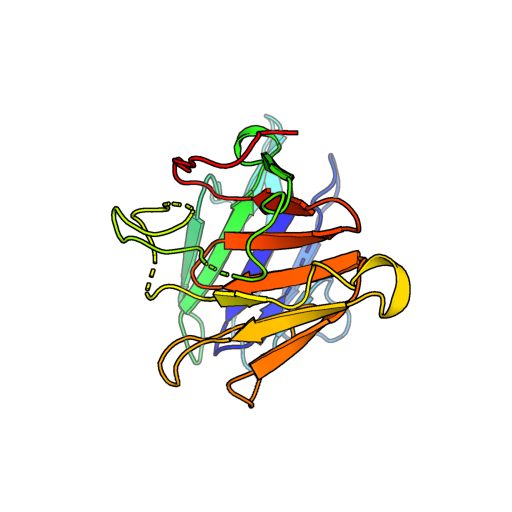 O 1
ATOM 789 N N . ASN A 1 99 ? 10.410 68.903 69.272 1.00 19.70 99 ASN A N 1
ATOM 790 C CA . ASN A 1 99 ? 10.353 69.837 70.399 1.00 20.90 99 ASN A CA 1
ATOM 791 C C . ASN A 1 99 ? 10.907 71.223 70.109 1.00 20.54 99 ASN A C 1
ATOM 792 O O . ASN A 1 99 ? 11.846 71.376 69.335 1.00 19.81 99 ASN A O 1
ATOM 797 N N . ALA A 1 100 ? 10.324 72.241 70.745 1.00 18.16 100 ALA A N 1
ATOM 798 C CA . ALA A 1 100 ? 10.764 73.613 70.535 1.00 18.94 100 ALA A CA 1
ATOM 799 C C . ALA A 1 100 ? 12.226 73.807 70.918 1.00 18.23 100 ALA A C 1
ATOM 800 O O . ALA A 1 100 ? 12.896 74.712 70.414 1.00 17.47 100 ALA A O 1
ATOM 802 N N . TYR A 1 101 ? 12.723 72.940 71.793 1.00 17.95 101 TYR A N 1
ATOM 803 C CA . TYR A 1 101 ? 14.101 73.036 72.246 1.00 18.29 101 TYR A CA 1
ATOM 804 C C . TYR A 1 101 ? 15.105 72.203 71.449 1.00 18.05 101 TYR A C 1
ATOM 805 O O . TYR A 1 101 ? 16.305 72.241 71.732 1.00 17.25 101 TYR A O 1
ATOM 814 N N . ASP A 1 102 ? 14.633 71.451 70.458 1.00 18.13 102 ASP A N 1
ATOM 815 C CA . ASP A 1 102 ? 15.563 70.667 69.637 1.00 16.96 102 ASP A CA 1
ATOM 816 C C . ASP A 1 102 ? 16.354 71.614 68.735 1.00 16.17 102 ASP A C 1
ATOM 817 O O . ASP A 1 102 ? 15.868 72.680 68.358 1.00 15.60 102 ASP A O 1
ATOM 822 N N . ASP A 1 103 ? 17.590 71.247 68.404 1.00 16.33 103 ASP A N 1
ATOM 823 C CA . ASP A 1 103 ? 18.411 72.109 67.558 1.00 17.16 103 ASP A CA 1
ATOM 824 C C . ASP A 1 103 ? 17.844 72.241 66.156 1.00 16.98 103 ASP A C 1
ATOM 825 O O . ASP A 1 103 ? 17.926 73.301 65.541 1.00 15.94 103 ASP A O 1
ATOM 838 N N . VAL A 1 105 ? 14.256 71.495 64.442 1.00 15.19 105 VAL A N 1
ATOM 839 C CA . VAL A 1 105 ? 12.883 71.167 64.792 1.00 17.04 105 VAL A CA 1
ATOM 840 C C . VAL A 1 105 ? 12.072 70.768 63.569 1.00 16.07 105 VAL A C 1
ATOM 841 O O . VAL A 1 105 ? 11.911 71.548 62.633 1.00 16.24 105 VAL A O 1
ATOM 845 N N . ILE A 1 106 ? 11.578 69.537 63.593 1.00 17.82 106 ILE A N 1
ATOM 846 C CA . ILE A 1 106 ? 10.757 69.009 62.512 1.00 21.43 106 ILE A CA 1
ATOM 847 C C . ILE A 1 106 ? 9.504 68.442 63.185 1.00 23.28 106 ILE A C 1
ATOM 848 O O . ILE A 1 106 ? 9.558 67.418 63.872 1.00 21.77 106 ILE A O 1
ATOM 853 N N . GLN A 1 107 ? 8.384 69.132 62.989 1.00 26.63 107 GLN A N 1
ATOM 854 C CA . GLN A 1 107 ? 7.101 68.755 63.587 1.00 30.90 107 GLN A CA 1
ATOM 855 C C . GLN A 1 107 ? 6.577 67.351 63.293 1.00 31.03 107 GLN A C 1
ATOM 856 O O . GLN A 1 107 ? 5.846 66.786 64.103 1.00 31.88 107 GLN A O 1
ATOM 862 N N . SER A 1 108 ? 6.943 66.784 62.149 1.00 31.72 108 SER A N 1
ATOM 863 C CA . SER A 1 108 ? 6.460 65.454 61.796 1.00 32.00 108 SER A CA 1
ATOM 864 C C . SER A 1 108 ? 7.098 64.317 62.594 1.00 32.32 108 SER A C 1
ATOM 865 O O . SER A 1 108 ? 6.595 63.190 62.584 1.00 32.29 108 SER A O 1
ATOM 868 N N . LEU A 1 109 ? 8.199 64.602 63.286 1.00 30.43 109 LEU A N 1
ATOM 869 C CA . LEU A 1 109 ? 8.882 63.580 64.075 1.00 30.53 109 LEU A CA 1
ATOM 870 C C . LEU A 1 109 ? 8.161 63.223 65.375 1.00 30.86 109 LEU A C 1
ATOM 871 O O . LEU A 1 109 ? 7.713 64.099 66.113 1.00 30.30 109 LEU A O 1
ATOM 884 N N . ASN A 1 111 ? 9.613 61.234 67.837 1.00 26.07 111 ASN A N 1
ATOM 885 C CA . ASN A 1 111 ? 10.620 61.292 68.883 1.00 24.00 111 ASN A CA 1
ATOM 886 C C . ASN A 1 111 ? 11.870 61.983 68.362 1.00 21.85 111 ASN A C 1
ATOM 887 O O . ASN A 1 111 ? 12.108 62.017 67.163 1.00 22.17 111 ASN A O 1
ATOM 892 N N . ALA A 1 112 ? 12.662 62.539 69.268 1.00 20.83 112 ALA A N 1
ATOM 893 C CA . ALA A 1 112 ? 13.888 63.214 68.861 1.00 17.87 112 ALA A CA 1
ATOM 894 C C . ALA A 1 112 ? 15.057 62.248 68.933 1.00 17.50 112 ALA A C 1
ATOM 895 O O . ALA A 1 112 ? 14.997 61.227 69.618 1.00 16.82 112 ALA A O 1
ATOM 897 N N . ILE A 1 113 ? 16.116 62.561 68.195 1.00 15.95 113 ILE A N 1
ATOM 898 C CA . ILE A 1 113 ? 17.322 61.760 68.232 1.00 15.69 113 ILE A CA 1
ATOM 899 C C . ILE A 1 113 ? 18.451 62.725 68.577 1.00 13.63 113 ILE A C 1
ATOM 900 O O . ILE A 1 113 ? 18.315 63.948 68.429 1.00 13.59 113 ILE A O 1
ATOM 905 N N . ILE A 1 114 ? 19.557 62.170 69.046 1.00 12.83 114 ILE A N 1
ATOM 906 C CA . ILE A 1 114 ? 20.727 62.957 69.422 1.00 14.92 114 ILE A CA 1
ATOM 907 C C . ILE A 1 114 ? 21.891 62.611 68.503 1.00 14.73 114 ILE A C 1
ATOM 908 O O . ILE A 1 114 ? 22.104 61.444 68.188 1.00 16.45 114 ILE A O 1
ATOM 913 N N . ILE A 1 115 ? 22.624 63.626 68.060 1.00 14.17 115 ILE A N 1
ATOM 914 C CA . ILE A 1 115 ? 23.817 63.407 67.252 1.00 15.26 115 ILE A CA 1
ATOM 915 C C . ILE A 1 115 ? 24.919 63.985 68.129 1.00 15.60 115 ILE A C 1
ATOM 916 O O . ILE A 1 115 ? 24.826 65.135 68.568 1.00 15.96 115 ILE A O 1
ATOM 921 N N . LYS A 1 116 ? 25.947 63.195 68.417 1.00 15.35 116 LYS A N 1
ATOM 922 C CA . LYS A 1 116 ? 27.020 63.696 69.271 1.00 16.97 116 LYS A CA 1
ATOM 923 C C . LYS A 1 116 ? 28.420 63.279 68.839 1.00 17.61 116 LYS A C 1
ATOM 924 O O . LYS A 1 116 ? 28.593 62.482 67.916 1.00 16.54 116 LYS A O 1
ATOM 930 N N . ASP A 1 117 ? 29.406 63.853 69.522 1.00 18.60 117 ASP A N 1
ATOM 931 C CA . ASP A 1 117 ? 30.820 63.587 69.287 1.00 19.35 117 ASP A CA 1
ATOM 932 C C . ASP A 1 117 ? 31.368 64.114 67.967 1.00 19.99 117 ASP A C 1
ATOM 933 O O . ASP A 1 117 ? 32.428 63.676 67.501 1.00 19.65 117 ASP A O 1
ATOM 938 N N . PHE A 1 118 ? 30.664 65.071 67.367 1.00 17.51 118 PHE A N 1
ATOM 939 C CA . PHE A 1 118 ? 31.112 65.651 66.107 1.00 18.96 118 PHE A CA 1
ATOM 940 C C . PHE A 1 118 ? 32.269 66.628 66.305 1.00 19.01 118 PHE A C 1
ATOM 941 O O . PHE A 1 118 ? 32.938 66.989 65.349 1.00 19.04 118 PHE A O 1
ATOM 949 N N . GLN A 1 119 ? 32.499 67.056 67.539 1.00 21.03 119 GLN A N 1
ATOM 950 C CA . GLN A 1 119 ? 33.588 67.989 67.791 1.00 22.78 119 GLN A CA 1
ATOM 951 C C . GLN A 1 119 ? 34.937 67.353 67.455 1.00 24.75 119 GLN A C 1
ATOM 952 O O . GLN A 1 119 ? 35.891 68.058 67.118 1.00 25.81 119 GLN A O 1
ATOM 958 N N . SER A 1 120 ? 35.015 66.026 67.530 1.00 23.58 120 SER A N 1
ATOM 959 C CA . SER A 1 120 ? 36.265 65.331 67.214 1.00 25.74 120 SER A CA 1
ATOM 960 C C . SER A 1 120 ? 36.162 64.540 65.909 1.00 25.42 120 SER A C 1
ATOM 961 O O . SER A 1 120 ? 36.965 63.640 65.644 1.00 24.80 120 SER A O 1
ATOM 964 N N . ILE A 1 121 ? 35.188 64.898 65.080 1.00 24.95 121 ILE A N 1
ATOM 965 C CA . ILE A 1 121 ? 34.964 64.197 63.823 1.00 24.25 121 ILE A CA 1
ATOM 966 C C . ILE A 1 121 ? 36.136 64.253 62.841 1.00 27.63 121 ILE A C 1
ATOM 967 O O . ILE A 1 121 ? 36.367 63.298 62.100 1.00 27.64 121 ILE A O 1
ATOM 972 N N . GLN A 1 122 ? 36.876 65.356 62.829 1.00 29.95 122 GLN A N 1
ATOM 973 C CA . GLN A 1 122 ? 38.010 65.460 61.917 1.00 33.98 122 GLN A CA 1
ATOM 974 C C . GLN A 1 122 ? 38.993 64.323 62.161 1.00 34.61 122 GLN A C 1
ATOM 975 O O . GLN A 1 122 ? 39.630 63.831 61.229 1.00 36.02 122 GLN A O 1
ATOM 981 N N . GLU A 1 123 ? 39.095 63.891 63.412 1.00 35.12 123 GLU A N 1
ATOM 982 C CA . GLU A 1 123 ? 40.011 62.817 63.774 1.00 35.20 123 GLU A CA 1
ATOM 983 C C . GLU A 1 123 ? 39.400 61.417 63.721 1.00 33.85 123 GLU A C 1
ATOM 984 O O . GLU A 1 123 ? 40.014 60.486 63.202 1.00 33.55 123 GLU A O 1
ATOM 990 N N . SER A 1 124 ? 38.189 61.273 64.253 1.00 30.32 124 SER A N 1
ATOM 991 C CA . SER A 1 124 ? 37.509 59.982 64.300 1.00 27.61 124 SER A CA 1
ATOM 992 C C . SER A 1 124 ? 36.810 59.579 63.003 1.00 26.05 124 SER A C 1
ATOM 993 O O . SER A 1 124 ? 36.680 58.392 62.709 1.00 26.85 124 SER A O 1
ATOM 996 N N . GLN A 1 125 ? 36.353 60.573 62.249 1.00 25.46 125 GLN A N 1
ATOM 997 C CA . GLN A 1 125 ? 35.639 60.356 60.995 1.00 24.54 125 GLN A CA 1
ATOM 998 C C . GLN A 1 125 ? 34.200 59.882 61.208 1.00 23.26 125 GLN A C 1
ATOM 999 O O . GLN A 1 125 ? 33.534 59.457 60.260 1.00 21.25 125 GLN A O 1
ATOM 1005 N N . TYR A 1 126 ? 33.718 59.946 62.446 1.00 21.10 126 TYR A N 1
ATOM 1006 C CA . TYR A 1 126 ? 32.341 59.543 62.707 1.00 20.38 126 TYR A CA 1
ATOM 1007 C C . TYR A 1 126 ? 31.664 60.334 63.819 1.00 20.30 126 TYR A C 1
ATOM 1008 O O . TYR A 1 126 ? 32.310 61.063 64.570 1.00 19.44 126 TYR A O 1
ATOM 1017 N N . VAL A 1 127 ? 30.344 60.189 63.890 1.00 18.32 127 VAL A N 1
ATOM 1018 C CA . VAL A 1 127 ? 29.542 60.804 64.939 1.00 16.32 127 VAL A CA 1
ATOM 1019 C C . VAL A 1 127 ? 28.753 59.642 65.513 1.00 15.92 127 VAL A C 1
ATOM 1020 O O . VAL A 1 127 ? 28.747 58.550 64.945 1.00 15.55 127 VAL A O 1
ATOM 1024 N N . ARG A 1 128 ? 28.103 59.859 66.648 1.00 16.26 128 ARG A N 1
ATOM 1025 C CA . ARG A 1 128 ? 27.274 58.814 67.226 1.00 16.26 128 ARG A CA 1
ATOM 1026 C C . ARG A 1 128 ? 25.852 59.338 67.230 1.00 17.27 128 ARG A C 1
ATOM 1027 O O . ARG A 1 128 ? 25.625 60.527 67.469 1.00 16.93 128 ARG A O 1
ATOM 1035 N N . ILE A 1 129 ? 24.903 58.466 66.914 1.00 15.20 129 ILE A N 1
ATOM 1036 C CA . ILE A 1 129 ? 23.504 58.855 66.929 1.00 16.56 129 ILE A CA 1
ATOM 1037 C C . ILE A 1 129 ? 22.854 58.054 68.046 1.00 16.28 129 ILE A C 1
ATOM 1038 O O . ILE A 1 129 ? 23.073 56.848 68.162 1.00 17.82 129 ILE A O 1
ATOM 1043 N N . VAL A 1 130 ? 22.082 58.731 68.886 1.00 16.37 130 VAL A N 1
ATOM 1044 C CA . VAL A 1 130 ? 21.409 58.073 70.000 1.00 16.23 130 VAL A CA 1
ATOM 1045 C C . VAL A 1 130 ? 19.898 58.189 69.814 1.00 16.11 130 VAL A C 1
ATOM 1046 O O . VAL A 1 130 ? 19.378 59.272 69.535 1.00 17.27 130 VAL A O 1
ATOM 1050 N N . HIS A 1 131 ? 19.193 57.073 69.974 1.00 16.18 131 HIS A N 1
ATOM 1051 C CA . HIS A 1 131 ? 17.743 57.058 69.825 1.00 17.00 131 HIS A CA 1
ATOM 1052 C C . HIS A 1 131 ? 17.126 56.173 70.903 1.00 18.93 131 HIS A C 1
ATOM 1053 O O . HIS A 1 131 ? 17.834 55.389 71.533 1.00 19.96 131 HIS A O 1
ATOM 1060 N N . ASP A 1 132 ? 15.822 56.304 71.133 1.00 21.82 132 ASP A N 1
ATOM 1061 C CA . ASP A 1 132 ? 15.179 55.455 72.130 1.00 23.71 132 ASP A CA 1
ATOM 1062 C C . ASP A 1 132 ? 14.748 54.132 71.500 1.00 25.24 132 ASP A C 1
ATOM 1063 O O . ASP A 1 132 ? 14.820 53.960 70.286 1.00 22.35 132 ASP A O 1
ATOM 1068 N N . LYS A 1 133 ? 14.299 53.199 72.335 1.00 26.63 133 LYS A N 1
ATOM 1069 C CA . LYS A 1 133 ? 13.894 51.875 71.872 1.00 29.40 133 LYS A CA 1
ATOM 1070 C C . LYS A 1 133 ? 12.653 51.878 70.986 1.00 29.66 133 LYS A C 1
ATOM 1071 O O . LYS A 1 133 ? 12.348 50.877 70.346 1.00 31.48 133 LYS A O 1
ATOM 1077 N N . ASN A 1 134 ? 11.941 52.997 70.950 1.00 28.55 134 ASN A N 1
ATOM 1078 C CA . ASN A 1 134 ? 10.724 53.096 70.149 1.00 29.09 134 ASN A CA 1
ATOM 1079 C C . ASN A 1 134 ? 10.957 53.796 68.824 1.00 26.86 134 ASN A C 1
ATOM 1080 O O . ASN A 1 134 ? 10.011 54.060 68.079 1.00 27.94 134 ASN A O 1
ATOM 1085 N N . THR A 1 135 ? 12.217 54.092 68.530 1.00 23.53 135 THR A N 1
ATOM 1086 C CA . THR A 1 135 ? 12.562 54.801 67.305 1.00 21.04 135 THR A CA 1
ATOM 1087 C C . THR A 1 135 ? 13.451 53.954 66.407 1.00 20.53 135 THR A C 1
ATOM 1088 O O . THR A 1 135 ? 14.531 53.534 66.816 1.00 21.97 135 THR A O 1
ATOM 1092 N N . ASP A 1 136 ? 12.988 53.688 65.188 1.00 17.50 136 ASP A N 1
ATOM 1093 C CA . ASP A 1 136 ? 13.778 52.902 64.249 1.00 16.35 136 ASP A CA 1
ATOM 1094 C C . ASP A 1 136 ? 14.767 53.803 63.527 1.00 15.61 136 ASP A C 1
ATOM 1095 O O . ASP A 1 136 ? 14.378 54.808 62.927 1.00 14.94 136 ASP A O 1
ATOM 1100 N N . VAL A 1 137 ? 16.042 53.444 63.582 1.00 14.20 137 VAL A N 1
ATOM 1101 C CA . VAL A 1 137 ? 17.066 54.231 62.909 1.00 12.55 137 VAL A CA 1
ATOM 1102 C C . VAL A 1 137 ? 17.791 53.315 61.944 1.00 12.90 137 VAL A C 1
ATOM 1103 O O . VAL A 1 137 ? 18.149 52.191 62.303 1.00 12.96 137 VAL A O 1
ATOM 1107 N N . TYR A 1 138 ? 17.978 53.777 60.709 1.00 12.46 138 TYR A N 1
ATOM 1108 C CA . TYR A 1 138 ? 18.692 52.987 59.713 1.00 13.56 138 TYR A CA 1
ATOM 1109 C C . TYR A 1 138 ? 19.957 53.744 59.331 1.00 14.58 138 TYR A C 1
ATOM 1110 O O . TYR A 1 138 ? 19.939 54.969 59.201 1.00 14.44 138 TYR A O 1
ATOM 1119 N N . ILE A 1 139 ? 21.058 53.014 59.184 1.00 15.09 139 ILE A N 1
ATOM 1120 C CA . ILE A 1 139 ? 22.317 53.604 58.755 1.00 16.11 139 ILE A CA 1
ATOM 1121 C C . ILE A 1 139 ? 22.687 52.804 57.515 1.00 16.34 139 ILE A C 1
ATOM 1122 O O . ILE A 1 139 ? 22.822 51.579 57.559 1.00 15.68 139 ILE A O 1
ATOM 1127 N N . ASN A 1 140 ? 22.806 53.515 56.400 1.00 15.01 140 ASN A N 1
ATOM 1128 C CA . ASN A 1 140 ? 23.071 52.904 55.109 1.00 14.20 140 ASN A CA 1
ATOM 1129 C C . ASN A 1 140 ? 22.051 51.806 54.839 1.00 14.96 140 ASN A C 1
ATOM 1130 O O . ASN A 1 140 ? 22.375 50.711 54.374 1.00 15.49 140 ASN A O 1
ATOM 1135 N N . TYR A 1 141 ? 20.808 52.142 55.162 1.00 14.16 141 TYR A N 1
ATOM 1136 C CA . TYR A 1 141 ? 19.645 51.301 54.938 1.00 15.93 141 TYR A CA 1
ATOM 1137 C C . TYR A 1 141 ? 19.590 49.974 55.678 1.00 18.64 141 TYR A C 1
ATOM 1138 O O . TYR A 1 141 ? 18.923 49.031 55.243 1.00 19.41 141 TYR A O 1
ATOM 1147 N N . GLU A 1 142 ? 20.285 49.918 56.808 1.00 18.13 142 GLU A N 1
ATOM 1148 C CA . GLU A 1 142 ? 20.262 48.730 57.658 1.00 20.84 142 GLU A CA 1
ATOM 1149 C C . GLU A 1 142 ? 19.707 49.172 59.008 1.00 18.40 142 GLU A C 1
ATOM 1150 O O . GLU A 1 142 ? 20.194 50.138 59.600 1.00 17.58 142 GLU A O 1
ATOM 1156 N N . LEU A 1 143 ? 18.666 48.490 59.475 1.00 18.45 143 LEU A N 1
ATOM 1157 C CA . LEU A 1 143 ? 18.068 48.814 60.767 1.00 17.44 143 LEU A CA 1
ATOM 1158 C C . LEU A 1 143 ? 19.090 48.592 61.882 1.00 17.88 143 LEU A C 1
ATOM 1159 O O . LEU A 1 143 ? 19.741 47.546 61.946 1.00 18.80 143 LEU A O 1
ATOM 1164 N N . GLN A 1 144 ? 19.236 49.574 62.764 1.00 16.25 144 GLN A N 1
ATOM 1165 C CA . GLN A 1 144 ? 20.189 49.453 63.862 1.00 16.01 144 GLN A CA 1
ATOM 1166 C C . GLN A 1 144 ? 19.556 48.773 65.076 1.00 16.82 144 GLN A C 1
ATOM 1167 O O . GLN A 1 144 ? 18.395 49.025 65.401 1.00 17.94 144 GLN A O 1
ATOM 1173 N N . GLU A 1 145 ? 20.316 47.908 65.742 1.00 16.88 145 GLU A N 1
ATOM 1174 C CA . GLU A 1 145 ? 19.805 47.220 66.929 1.00 18.78 145 GLU A CA 1
ATOM 1175 C C . GLU A 1 145 ? 20.064 48.059 68.187 1.00 18.31 145 GLU A C 1
ATOM 1176 O O . GLU A 1 145 ? 19.157 48.316 68.985 1.00 19.25 145 GLU A O 1
ATOM 1182 N N . GLN A 1 146 ? 21.313 48.464 68.369 1.00 17.50 146 GLN A N 1
ATOM 1183 C CA . GLN A 1 146 ? 21.696 49.232 69.550 1.00 18.65 146 GLN A CA 1
ATOM 1184 C C . GLN A 1 146 ? 21.139 50.653 69.572 1.00 19.59 146 GLN A C 1
ATOM 1185 O O . GLN A 1 146 ? 20.834 51.230 68.523 1.00 18.74 146 GLN A O 1
ATOM 1191 N N . LEU A 1 147 ? 21.001 51.208 70.777 1.00 19.29 147 LEU A N 1
ATOM 1192 C CA . LEU A 1 147 ? 20.459 52.555 70.937 1.00 20.26 147 LEU A CA 1
ATOM 1193 C C . LEU A 1 147 ? 21.434 53.651 70.535 1.00 19.73 147 LEU A C 1
ATOM 1194 O O . LEU A 1 147 ? 21.017 54.758 70.186 1.00 20.22 147 LEU A O 1
ATOM 1199 N N . THR A 1 148 ? 22.728 53.361 70.601 1.00 17.38 148 THR A N 1
ATOM 1200 C CA . THR A 1 148 ? 23.736 54.333 70.191 1.00 17.38 148 THR A CA 1
ATOM 1201 C C . THR A 1 148 ? 24.519 53.692 69.055 1.00 17.75 148 THR A C 1
ATOM 1202 O O . THR A 1 148 ? 25.070 52.596 69.215 1.00 18.23 148 THR A O 1
ATOM 1206 N N . ASN A 1 149 ? 24.570 54.372 67.911 1.00 15.43 149 ASN A N 1
ATOM 1207 C CA . ASN A 1 149 ? 25.260 53.844 66.736 1.00 16.11 149 ASN A CA 1
ATOM 1208 C C . ASN A 1 149 ? 26.230 54.818 66.108 1.00 16.95 149 ASN A C 1
ATOM 1209 O O . ASN A 1 149 ? 25.983 56.025 66.074 1.00 17.57 149 ASN A O 1
ATOM 1214 N N . LYS A 1 150 ? 27.328 54.287 65.581 1.00 17.61 150 LYS A N 1
ATOM 1215 C CA . LYS A 1 150 ? 28.308 55.127 64.911 1.00 17.46 150 LYS A CA 1
ATOM 1216 C C . LYS A 1 150 ? 27.874 55.379 63.471 1.00 17.79 150 LYS A C 1
ATOM 1217 O O . LYS A 1 150 ? 27.401 54.467 62.785 1.00 17.06 150 LYS A O 1
ATOM 1223 N N . ALA A 1 151 ? 28.032 56.623 63.022 1.00 16.14 151 ALA A N 1
ATOM 1224 C CA . ALA A 1 151 ? 27.708 57.004 61.652 1.00 16.11 151 ALA A CA 1
ATOM 1225 C C . ALA A 1 151 ? 28.934 57.740 61.119 1.00 16.27 151 ALA A C 1
ATOM 1226 O O . ALA A 1 151 ? 29.246 58.845 61.570 1.00 16.09 151 ALA A O 1
ATOM 1228 N N . TYR A 1 152 ? 29.643 57.124 60.175 1.00 15.98 152 TYR A N 1
ATOM 1229 C CA . TYR A 1 152 ? 30.841 57.746 59.617 1.00 17.48 152 TYR A CA 1
ATOM 1230 C C . TYR A 1 152 ? 30.537 58.803 58.563 1.00 15.80 152 TYR A C 1
ATOM 1231 O O . TYR A 1 152 ? 29.429 58.880 58.035 1.00 16.92 152 TYR A O 1
ATOM 1240 N N . ILE A 1 153 ? 31.532 59.629 58.263 1.00 16.63 153 ILE A N 1
ATOM 1241 C CA . ILE A 1 153 ? 31.368 60.652 57.247 1.00 16.31 153 ILE A CA 1
ATOM 1242 C C . ILE A 1 153 ? 30.984 59.941 55.956 1.00 17.13 153 ILE A C 1
ATOM 1243 O O . ILE A 1 153 ? 31.603 58.943 55.579 1.00 17.47 153 ILE A O 1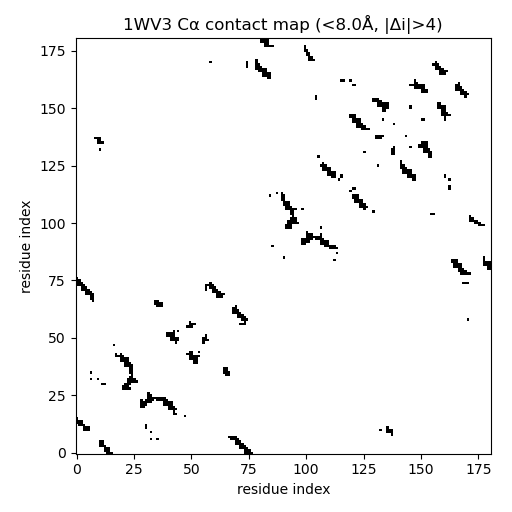
ATOM 1248 N N . GLY A 1 154 ? 29.942 60.440 55.300 1.00 16.53 154 GLY A N 1
ATOM 1249 C CA . GLY A 1 154 ? 29.491 59.832 54.060 1.00 16.44 154 GLY A CA 1
ATOM 1250 C C . GLY A 1 154 ? 28.318 58.884 54.247 1.00 15.97 154 GLY A C 1
ATOM 1251 O O . GLY A 1 154 ? 27.614 58.572 53.285 1.00 16.77 154 GLY A O 1
ATOM 1252 N N . ASP A 1 155 ? 28.106 58.427 55.476 1.00 15.28 155 ASP A N 1
ATOM 1253 C CA . ASP A 1 155 ? 27.008 57.508 55.780 1.00 14.23 155 ASP A CA 1
ATOM 1254 C C . ASP A 1 155 ? 25.668 58.210 55.704 1.00 14.82 155 ASP A C 1
ATOM 1255 O O . ASP A 1 155 ? 25.562 59.410 55.944 1.00 14.35 155 ASP A O 1
ATOM 1260 N N . HIS A 1 156 ? 24.640 57.436 55.389 1.00 12.72 156 HIS A N 1
ATOM 1261 C CA . HIS A 1 156 ? 23.302 57.969 55.292 1.00 12.87 156 HIS A CA 1
ATOM 1262 C C . HIS A 1 156 ? 22.442 57.410 56.404 1.00 13.32 156 HIS A C 1
ATOM 1263 O O . HIS A 1 156 ? 22.443 56.212 56.674 1.00 14.31 156 HIS A O 1
ATOM 1270 N N . ILE A 1 157 ? 21.723 58.300 57.065 1.00 14.54 157 ILE A N 1
ATOM 1271 C CA . ILE A 1 157 ? 20.857 57.902 58.164 1.00 13.97 157 ILE A CA 1
ATOM 1272 C C . ILE A 1 157 ? 19.417 58.119 57.732 1.00 13.81 157 ILE A C 1
ATOM 1273 O O . ILE A 1 157 ? 19.126 59.033 56.970 1.00 13.95 157 ILE A O 1
ATOM 1278 N N . TYR A 1 158 ? 18.518 57.256 58.187 1.00 12.69 158 TYR A N 1
ATOM 1279 C CA . TYR A 1 158 ? 17.116 57.439 57.888 1.00 12.26 158 TYR A CA 1
ATOM 1280 C C . TYR A 1 158 ? 16.372 57.218 59.192 1.00 14.11 158 TYR A C 1
ATOM 1281 O O . TYR A 1 158 ? 16.599 56.225 59.885 1.00 14.09 158 TYR A O 1
ATOM 1290 N N . VAL A 1 159 ? 15.502 58.158 59.530 1.00 13.81 159 VAL A N 1
ATOM 1291 C CA . VAL A 1 159 ? 14.719 58.040 60.743 1.00 14.59 159 VAL A CA 1
ATOM 1292 C C . VAL A 1 159 ? 13.437 58.853 60.634 1.00 15.43 159 VAL A C 1
ATOM 1293 O O . VAL A 1 159 ? 13.453 60.025 60.253 1.00 15.81 159 VAL A O 1
ATOM 1297 N N . GLU A 1 160 ? 12.317 58.202 60.927 1.00 16.44 160 GLU A N 1
ATOM 1298 C CA . GLU A 1 160 ? 11.026 58.878 60.928 1.00 18.75 160 GLU A CA 1
ATOM 1299 C C . GLU A 1 160 ? 10.780 59.800 59.740 1.00 19.14 160 GLU A C 1
ATOM 1300 O O . GLU A 1 160 ? 10.379 60.956 59.914 1.00 18.71 160 GLU A O 1
ATOM 1306 N N . GLY A 1 161 ? 11.038 59.300 58.538 1.00 17.75 161 GLY A N 1
ATOM 1307 C CA . GLY A 1 161 ? 10.779 60.089 57.349 1.00 17.27 161 GLY A CA 1
ATOM 1308 C C . GLY A 1 161 ? 11.837 61.066 56.881 1.00 16.20 161 GLY A C 1
ATOM 1309 O O . GLY A 1 161 ? 11.655 61.702 55.846 1.00 15.88 161 GLY A O 1
ATOM 1310 N N . ILE A 1 162 ? 12.926 61.213 57.624 1.00 14.22 162 ILE A N 1
ATOM 1311 C CA . ILE A 1 162 ? 13.963 62.129 57.188 1.00 14.78 162 ILE A CA 1
ATOM 1312 C C . ILE A 1 162 ? 15.269 61.396 56.911 1.00 14.10 162 ILE A C 1
ATOM 1313 O O . ILE A 1 162 ? 15.597 60.405 57.563 1.00 13.07 162 ILE A O 1
ATOM 1318 N N . TRP A 1 163 ? 15.989 61.912 55.924 1.00 12.54 163 TRP A N 1
ATOM 1319 C CA . TRP A 1 163 ? 17.270 61.381 55.467 1.00 12.78 163 TRP A CA 1
ATOM 1320 C C . TRP A 1 163 ? 18.353 62.345 55.928 1.00 12.92 163 TRP A C 1
ATOM 1321 O O . TRP A 1 163 ? 18.173 63.568 55.854 1.00 12.92 163 TRP A O 1
ATOM 1332 N N . LEU A 1 164 ? 19.461 61.796 56.414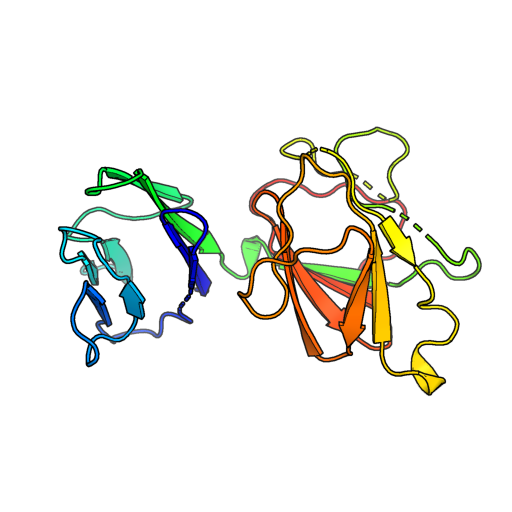 1.00 12.66 164 LEU A N 1
ATOM 1333 C CA . LEU A 1 164 ? 20.590 62.611 56.849 1.00 13.02 164 LEU A CA 1
ATOM 1334 C C . LEU A 1 164 ? 21.859 62.051 56.227 1.00 13.75 164 LEU A C 1
ATOM 1335 O O . LEU A 1 164 ? 21.968 60.845 55.976 1.00 14.18 164 LEU A O 1
ATOM 1340 N N . GLU A 1 165 ? 22.815 62.931 55.974 1.00 12.75 165 GLU A N 1
ATOM 1341 C CA . GLU A 1 165 ? 24.104 62.515 55.439 1.00 12.13 165 GLU A CA 1
ATOM 1342 C C . GLU A 1 165 ? 25.147 63.193 56.313 1.00 13.52 165 GLU A C 1
ATOM 1343 O O . GLU A 1 165 ? 25.161 64.418 56.422 1.00 13.54 165 GLU A O 1
ATOM 1349 N N . VAL A 1 166 ? 26.010 62.393 56.933 1.00 13.33 166 VAL A N 1
ATOM 1350 C CA . VAL A 1 166 ? 27.057 62.897 57.814 1.00 12.85 166 VAL A CA 1
ATOM 1351 C C . VAL A 1 166 ? 28.235 63.450 57.018 1.00 14.71 166 VAL A C 1
ATOM 1352 O O . VAL A 1 166 ? 28.737 62.788 56.121 1.00 14.85 166 VAL A O 1
ATOM 1356 N N . GLN A 1 167 ? 28.655 64.670 57.341 1.00 14.83 167 GLN A N 1
ATOM 1357 C CA . GLN A 1 167 ? 29.800 65.280 56.682 1.00 17.07 167 GLN A CA 1
ATOM 1358 C C . GLN A 1 167 ? 30.730 65.851 57.755 1.00 17.28 167 GLN A C 1
ATOM 1359 O O . GLN A 1 167 ? 30.385 65.900 58.935 1.00 15.58 167 GLN A O 1
ATOM 1365 N N . ALA A 1 168 ? 31.915 66.275 57.340 1.00 18.48 168 ALA A N 1
ATOM 1366 C CA . ALA A 1 168 ? 32.886 66.817 58.277 1.00 20.45 168 ALA A CA 1
ATOM 1367 C C . ALA A 1 168 ? 32.434 68.113 58.936 1.00 19.90 168 ALA A C 1
ATOM 1368 O O . ALA A 1 168 ? 32.751 68.354 60.101 1.00 21.50 168 ALA A O 1
ATOM 1370 N N . ASP A 1 169 ? 31.685 68.939 58.207 1.00 20.15 169 ASP A N 1
ATOM 1371 C CA . ASP A 1 169 ? 31.254 70.231 58.740 1.00 21.37 169 ASP A CA 1
ATOM 1372 C C . ASP A 1 169 ? 29.809 70.325 59.221 1.00 19.27 169 ASP A C 1
ATOM 1373 O O . ASP A 1 169 ? 29.394 71.349 59.768 1.00 18.01 169 ASP A O 1
ATOM 1378 N N . GLY A 1 170 ? 29.039 69.263 59.026 1.00 16.90 170 GLY A N 1
ATOM 1379 C CA . GLY A 1 170 ? 27.659 69.296 59.473 1.00 14.87 170 GLY A CA 1
ATOM 1380 C C . GLY A 1 170 ? 26.861 68.194 58.819 1.00 15.44 170 GLY A C 1
ATOM 1381 O O . GLY A 1 170 ? 27.423 67.184 58.388 1.00 15.67 170 GLY A O 1
ATOM 1382 N N . LEU A 1 171 ? 25.553 68.390 58.728 1.00 14.41 171 LEU A N 1
ATOM 1383 C CA . LEU A 1 171 ? 24.702 67.372 58.125 1.00 16.06 171 LEU A CA 1
ATOM 1384 C C . LEU A 1 171 ? 23.920 67.876 56.939 1.00 16.35 171 LEU A C 1
ATOM 1385 O O . LEU A 1 171 ? 23.477 69.025 56.919 1.00 17.62 171 LEU A O 1
ATOM 1390 N N . ASN A 1 172 ? 23.736 67.008 55.949 1.00 15.88 172 ASN A N 1
ATOM 1391 C CA . ASN A 1 172 ? 22.879 67.352 54.827 1.00 14.58 172 ASN A CA 1
ATOM 1392 C C . ASN A 1 172 ? 21.586 66.639 55.185 1.00 14.97 172 ASN A C 1
ATOM 1393 O O . ASN A 1 172 ? 21.600 65.559 55.788 1.00 14.48 172 ASN A O 1
ATOM 1398 N N . VAL A 1 173 ? 20.465 67.245 54.827 1.00 13.12 173 VAL A N 1
ATOM 1399 C CA . VAL A 1 173 ? 19.174 66.689 55.195 1.00 14.04 173 VAL A CA 1
ATOM 1400 C C . VAL A 1 173 ? 18.152 66.705 54.063 1.00 13.29 173 VAL A C 1
ATOM 1401 O O . VAL A 1 173 ? 18.172 67.595 53.218 1.00 14.62 173 VAL A O 1
ATOM 1405 N N . LEU A 1 174 ? 17.288 65.689 54.027 1.00 13.47 174 LEU A N 1
ATOM 1406 C CA . LEU A 1 174 ? 16.180 65.660 53.076 1.00 14.60 174 LEU A CA 1
ATOM 1407 C C . LEU A 1 174 ? 14.951 65.496 53.964 1.00 14.86 174 LEU A C 1
ATOM 1408 O O . LEU A 1 174 ? 14.830 64.511 54.701 1.00 13.38 174 LEU A O 1
ATOM 1413 N N . SER A 1 175 ? 14.063 66.484 53.918 1.00 13.44 175 SER A N 1
ATOM 1414 C CA . SER A 1 175 ? 12.851 66.470 54.730 1.00 15.14 175 SER A CA 1
ATOM 1415 C C . SER A 1 175 ? 11.731 67.110 53.922 1.00 14.95 175 SER A C 1
ATOM 1416 O O . SER A 1 175 ? 11.881 68.224 53.411 1.00 15.94 175 SER A O 1
ATOM 1419 N N . GLN A 1 176 ? 10.607 66.411 53.802 1.00 15.90 176 GLN A N 1
ATOM 1420 C CA . GLN A 1 176 ? 9.480 66.947 53.055 1.00 17.90 176 GLN A CA 1
ATOM 1421 C C . GLN A 1 176 ? 8.708 67.969 53.876 1.00 20.17 176 GLN A C 1
ATOM 1422 O O . GLN A 1 176 ? 7.822 68.643 53.356 1.00 20.21 176 GLN A O 1
ATOM 1428 N N . ASN A 1 177 ? 9.033 68.062 55.160 1.00 20.42 177 ASN A N 1
ATOM 1429 C CA . ASN A 1 177 ? 8.385 69.027 56.039 1.00 23.16 177 ASN A CA 1
ATOM 1430 C C . ASN A 1 177 ? 9.390 70.102 56.416 1.00 23.82 177 ASN A C 1
ATOM 1431 O O .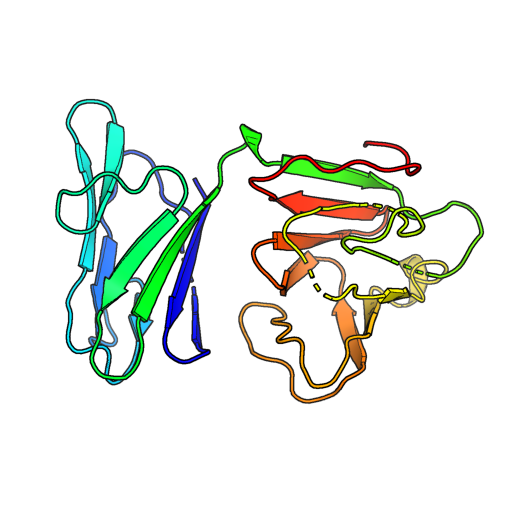 ASN A 1 177 ? 10.599 69.866 56.451 1.00 21.08 177 ASN A O 1
ATOM 1436 N N . THR A 1 178 ? 8.887 71.298 56.689 1.00 24.80 178 THR A N 1
ATOM 1437 C CA . THR A 1 178 ? 9.763 72.402 57.028 1.00 25.73 178 THR A CA 1
ATOM 1438 C C . THR A 1 178 ? 10.656 72.100 58.225 1.00 22.42 178 THR A C 1
ATOM 1439 O O . THR A 1 178 ? 10.259 71.421 59.170 1.00 21.69 178 THR A O 1
ATOM 1443 N N . VAL A 1 179 ? 11.886 72.589 58.152 1.00 23.28 179 VAL A N 1
ATOM 1444 C CA . VAL A 1 179 ? 12.844 72.403 59.230 1.00 22.01 179 VAL A CA 1
ATOM 1445 C C . VAL A 1 179 ? 13.139 73.780 59.830 1.00 21.94 179 VAL A C 1
ATOM 1446 O O . VAL A 1 179 ? 13.493 74.711 59.106 1.00 24.47 179 VAL A O 1
ATOM 1450 N N . ALA A 1 180 ? 12.960 73.912 61.138 1.00 21.06 180 ALA A N 1
ATOM 1451 C CA . ALA A 1 180 ? 13.245 75.169 61.826 1.00 21.30 180 ALA A CA 1
ATOM 1452 C C . ALA A 1 180 ? 14.514 74.892 62.615 1.00 21.19 180 ALA A C 1
ATOM 1453 O O . ALA A 1 180 ? 14.612 73.870 63.291 1.00 22.26 180 ALA A O 1
ATOM 1455 N N . SER A 1 181 ? 15.492 75.782 62.540 1.00 20.55 181 SER A N 1
ATOM 1456 C CA . SER A 1 181 ? 16.725 75.534 63.270 1.00 19.33 181 SER A CA 1
ATOM 1457 C C . SER A 1 181 ? 17.481 76.788 63.657 1.00 20.82 181 SER A C 1
ATOM 1458 O O . SER A 1 181 ? 17.441 77.800 62.959 1.00 20.50 181 SER A O 1
ATOM 1461 N N . SER A 1 182 ? 18.179 76.686 64.782 1.00 20.60 182 SER A N 1
ATOM 1462 C CA . SER A 1 182 ? 19.001 77.758 65.307 1.00 21.53 182 SER A CA 1
ATOM 1463 C C . SER A 1 182 ? 20.423 77.574 64.758 1.00 21.71 182 SER A C 1
ATOM 1464 O O . SER A 1 182 ? 21.305 78.401 64.985 1.00 20.14 182 SER A O 1
ATOM 1467 N N . LEU A 1 183 ? 20.635 76.475 64.039 1.00 19.14 183 LEU A N 1
ATOM 1468 C CA . LEU A 1 183 ? 21.931 76.179 63.443 1.00 19.58 183 LEU A CA 1
ATOM 1469 C C . LEU A 1 183 ? 22.125 76.955 62.139 1.00 20.34 183 LEU A C 1
ATOM 1470 O O . LEU A 1 183 ? 21.151 77.370 61.502 1.00 19.11 183 LEU A O 1
ATOM 1475 N N . ILE A 1 184 ? 23.382 77.145 61.745 1.00 21.19 184 ILE A N 1
ATOM 1476 C CA . ILE A 1 184 ? 23.704 77.843 60.502 1.00 24.08 184 ILE A CA 1
ATOM 1477 C C . ILE A 1 184 ? 23.369 76.959 59.313 1.00 26.68 184 ILE A C 1
ATOM 1478 O O . ILE A 1 184 ? 23.748 75.785 59.292 1.00 25.33 184 ILE A O 1
ATOM 1483 N N . ARG A 1 185 ? 22.676 77.521 58.329 1.00 28.74 185 ARG A N 1
ATOM 1484 C CA . ARG A 1 185 ? 22.340 76.785 57.116 1.00 34.28 185 ARG A CA 1
ATOM 1485 C C . ARG A 1 185 ? 23.478 76.918 56.118 1.00 36.84 185 ARG A C 1
ATOM 1486 O O . ARG A 1 185 ? 23.771 78.021 55.654 1.00 39.66 185 ARG A O 1
ATOM 1494 N N . LEU A 1 186 ? 24.125 75.804 55.791 1.00 39.03 186 LEU A N 1
ATOM 1495 C CA . LEU A 1 186 ? 25.221 75.823 54.830 1.00 40.97 186 LEU A CA 1
ATOM 1496 C C . LEU A 1 186 ? 24.656 75.729 53.415 1.00 42.83 186 LEU A C 1
ATOM 1497 O O . LEU A 1 186 ? 25.266 75.014 52.592 1.00 45.53 186 LEU A O 1
#

Organism: Staphylococcus aureus (strain MW2) (NCBI:txid196620)

Radius of gyration: 17.28 Å; Cα contacts (8 Å, |Δi|>4): 404; chains: 1; bounding box: 41×40×43 Å

CATH classification: 2.60.200.20 (+1 more: 2.60.200.20)

B-factor: mean 22.08, std 8.89, range [8.0, 67.13]